Protein 5AIH (pdb70)

Foldseek 3Di:
DFPQVLVVVLLVCVQVVNLVVSLVQADQQAWEPAPVDDIFTGSVRVSVVVPVFAFPGKDKAWPDWDWDDDRFWTKIKTWTWIWTAGPVRQIDTWTWIKIFTGGRRHTRYIYIYGDVVRVVVSVDD/DFPQVLVVVLLVCVQVVNLVVSLVQADQQAFEAAPVDDIDTGSVRVSVVVVVLAFPGKDKAWPDKDWDDDRFWTKIKTWTWIWGQHPVRQIFIWTWIKIFTGGRRHTRYIYIDGDVCRGCVSDDD

CATH classification: 3.10.450.50

Sequence (250 aa):
MMTPLLETVQLFLARVNALDLLDGACALLAEEDDVVYDNVPMPTVHGRAAARAFLSSQQLLPATAIDWEETHAIAATGDAARRGTVLTERTDRRFFTLADGRTTLAIRVMGAFDVADGSITAWRDYFDLGQQFMMAQMAPMTPLLETVQLFLARVNALDLLDGACALLAEEDVVYDNVPMPTVHGRAAARAFLSQQLLPPATAIDWEETHAIAATGDAARRGTVLTERTDRRFTTLLAADDGGRRTTLLAIRVMGAFDVADGSITAWRDYFDLGQFFMAQMMAP

Nearest PDB structures (foldseek):
  5aii-assembly1_H  TM=9.947E-01  e=2.008E-22  unidentified
  5aig-assembly2_B  TM=9.159E-01  e=1.964E-12  unidentified
  4j9a-assembly4_D  TM=8.232E-01  e=4.520E-07  Pseudomonas aeruginosa PAO1
  3f14-assembly1_A-2  TM=7.099E-01  e=3.274E-06  Cytophaga hutchinsonii ATCC 33406
  2chc-assembly1_A  TM=7.044E-01  e=3.173E-05  Mycobacterium tuberculosis H37Rv

Structure (mmCIF, N/CA/C/O backbone):
data_5AIH
#
_entry.id   5AIH
#
_cell.length_a   91.500
_cell.length_b   100.740
_cell.length_c   56.860
_cell.angle_alpha   90.00
_cell.angle_beta   90.00
_cell.angle_gamma   90.00
#
_symmetry.space_group_name_H-M   'C 2 2 21'
#
loop_
_entity.id
_entity.type
_entity.pdbx_description
1 polymer 'LIMONENE-1,2-EPOXIDE HYDROLASE'
2 non-polymer 'DIMETHYL SULFOXIDE'
3 non-polymer 1,2-ETHANEDIOL
4 water water
#
loop_
_atom_site.group_PDB
_atom_site.id
_atom_site.type_symbol
_atom_site.label_atom_id
_atom_site.label_alt_id
_atom_site.label_comp_id
_atom_site.label_asym_id
_atom_site.label_entity_id
_atom_site.label_seq_id
_atom_site.pdbx_PDB_ins_code
_atom_site.Cartn_x
_atom_site.Cart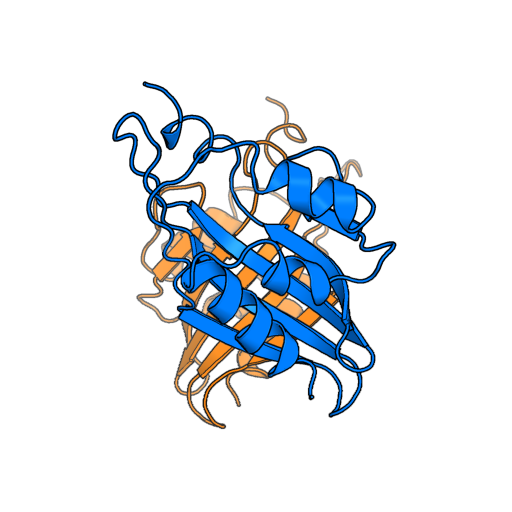n_y
_atom_site.Cartn_z
_atom_site.occupancy
_atom_site.B_iso_or_equiv
_atom_site.auth_seq_id
_atom_site.auth_comp_id
_atom_site.auth_asym_id
_atom_site.auth_atom_id
_atom_site.pdbx_PDB_model_num
ATOM 1 N N . MET A 1 1 ? -7.844 -12.158 -13.881 1.00 29.47 1 MET A N 1
ATOM 2 C CA A MET A 1 1 ? -8.896 -13.054 -13.280 0.60 25.51 1 MET A CA 1
ATOM 3 C CA B MET A 1 1 ? -8.926 -12.979 -13.295 0.40 26.61 1 MET A CA 1
ATOM 4 C C . MET A 1 1 ? -9.388 -13.982 -14.350 1.00 21.14 1 MET A C 1
ATOM 5 O O . MET A 1 1 ? -9.580 -13.587 -15.487 1.00 22.87 1 MET A O 1
ATOM 14 N N . THR A 1 2 ? -9.572 -15.230 -13.959 1.00 17.93 2 THR A N 1
ATOM 15 C CA . THR A 1 2 ? -10.199 -16.217 -14.827 1.00 18.62 2 THR A CA 1
ATOM 16 C C . THR A 1 2 ? -11.704 -15.926 -14.912 1.00 17.90 2 THR A C 1
ATOM 17 O O . THR A 1 2 ? -12.247 -15.196 -14.091 1.00 16.89 2 THR A O 1
ATOM 21 N N . PRO A 1 3 ? -12.354 -16.507 -15.915 1.00 16.73 3 PRO A N 1
ATOM 22 C CA . PRO A 1 3 ? -13.820 -16.422 -15.948 1.00 14.54 3 PRO A CA 1
ATOM 23 C C . PRO A 1 3 ? -14.491 -16.839 -14.644 1.00 14.03 3 PRO A C 1
ATOM 24 O O . PRO A 1 3 ? -15.328 -16.096 -14.129 1.00 14.40 3 PRO A O 1
ATOM 28 N N . LEU A 1 4 ? -14.090 -17.989 -14.130 1.00 14.88 4 LEU A N 1
ATOM 29 C CA A LEU A 1 4 ? -14.644 -18.486 -12.850 0.70 16.03 4 LEU A CA 1
ATOM 30 C CA B LEU A 1 4 ? -14.645 -18.501 -12.869 0.30 16.46 4 LEU A CA 1
ATOM 31 C C . LEU A 1 4 ? -14.451 -17.478 -11.730 1.00 14.24 4 LEU A C 1
ATOM 32 O O . LEU A 1 4 ? -15.399 -17.157 -10.989 1.00 15.54 4 LEU A O 1
ATOM 41 N N . GLU A 1 5 ? -13.219 -16.958 -11.582 1.00 15.30 5 GLU A N 1
ATOM 42 C CA . GLU A 1 5 ? -12.947 -15.971 -10.538 1.00 15.73 5 GLU A CA 1
ATOM 43 C C . GLU A 1 5 ? -13.754 -14.680 -10.677 1.00 14.39 5 GLU A C 1
ATOM 44 O O . GLU A 1 5 ? -14.211 -14.110 -9.686 1.00 16.14 5 GLU A O 1
ATOM 50 N N . THR A 1 6 ? -13.992 -14.264 -11.917 1.00 13.92 6 THR A N 1
ATOM 51 C CA . THR A 1 6 ? -14.745 -13.054 -12.189 1.00 14.39 6 THR A CA 1
ATOM 52 C C . THR A 1 6 ? -16.194 -13.221 -11.690 1.00 12.09 6 THR A C 1
ATOM 53 O O . THR A 1 6 ? -16.762 -12.349 -11.045 1.00 13.84 6 THR A O 1
ATOM 57 N N . VAL A 1 7 ? -16.772 -14.387 -11.991 1.00 12.65 7 VAL A N 1
ATOM 58 C CA . VAL A 1 7 ? -18.160 -14.659 -11.574 1.00 12.44 7 VAL A CA 1
ATOM 59 C C . VAL A 1 7 ? -18.249 -14.862 -10.056 1.00 12.76 7 VAL A C 1
ATOM 60 O O . VAL A 1 7 ? -19.196 -14.380 -9.426 1.00 12.80 7 VAL A O 1
ATOM 64 N N . GLN A 1 8 ? -17.250 -15.556 -9.475 1.00 13.79 8 GLN A N 1
ATOM 65 C CA . GLN A 1 8 ? -17.220 -15.649 -8.025 1.00 15.33 8 GLN A CA 1
ATOM 66 C C . GLN A 1 8 ? -17.161 -14.257 -7.373 1.00 14.40 8 GLN A C 1
ATOM 67 O O . GLN A 1 8 ? -17.799 -14.004 -6.344 1.00 13.43 8 GLN A O 1
ATOM 73 N N . LEU A 1 9 ? -16.379 -13.346 -7.952 1.00 13.17 9 LEU A N 1
ATOM 74 C CA . LEU A 1 9 ? -16.250 -12.010 -7.404 1.00 13.92 9 LEU A CA 1
ATOM 75 C C . LEU A 1 9 ? -17.579 -11.252 -7.566 1.00 14.32 9 LEU A C 1
ATOM 76 O O . LEU A 1 9 ? -18.033 -10.580 -6.651 1.00 13.85 9 LEU A O 1
ATOM 81 N N . PHE A 1 10 ? -18.220 -11.390 -8.719 1.00 13.53 10 PHE A N 1
ATOM 82 C CA . PHE A 1 10 ? -19.532 -10.795 -8.936 1.00 13.25 10 PHE A CA 1
ATOM 83 C C . PHE A 1 10 ? -20.533 -11.207 -7.866 1.00 12.39 10 PHE A C 1
ATOM 84 O O . PHE A 1 10 ? -21.186 -10.407 -7.240 1.00 13.55 10 PHE A O 1
ATOM 92 N N . LEU A 1 11 ? -20.612 -12.519 -7.664 1.00 11.88 11 LEU A N 1
ATOM 93 C CA . LEU A 1 11 ? -21.588 -13.051 -6.704 1.00 11.64 11 LEU A CA 1
ATOM 94 C C . LEU A 1 11 ? -21.239 -12.662 -5.267 1.00 11.89 11 LEU A C 1
ATOM 95 O O . LEU A 1 11 ? -22.130 -12.371 -4.480 1.00 12.81 11 LEU A O 1
ATOM 100 N N . ALA A 1 12 ? -19.934 -12.626 -4.968 1.00 12.36 12 ALA A N 1
ATOM 101 C CA . ALA A 1 12 ? -19.540 -12.135 -3.635 1.00 13.61 12 ALA A CA 1
ATOM 102 C C . ALA A 1 12 ? -19.932 -10.693 -3.411 1.00 13.86 12 ALA A C 1
ATOM 103 O O . ALA A 1 12 ? -20.394 -10.341 -2.353 1.00 13.47 12 ALA A O 1
ATOM 105 N N . ARG A 1 13 ? -19.756 -9.860 -4.421 1.00 11.71 13 ARG A N 1
ATOM 106 C CA . ARG A 1 13 ? -20.074 -8.462 -4.280 1.00 12.82 13 ARG A CA 1
ATOM 107 C C . ARG A 1 13 ? -21.597 -8.268 -4.113 1.00 13.12 13 ARG A C 1
ATOM 108 O O . ARG A 1 13 ? -22.030 -7.460 -3.310 1.00 13.33 13 ARG A O 1
ATOM 116 N N . VAL A 1 14 ? -22.399 -9.045 -4.846 1.00 12.84 14 VAL A N 1
ATOM 117 C CA . VAL A 1 14 ? -23.843 -9.015 -4.622 1.00 12.80 14 VAL A CA 1
ATOM 118 C C . VAL A 1 14 ? -24.167 -9.379 -3.172 1.00 13.62 14 VAL A C 1
ATOM 119 O O . VAL A 1 14 ? -24.931 -8.693 -2.496 1.00 14.39 14 VAL A O 1
ATOM 123 N N . ASN A 1 15 ? -23.547 -10.465 -2.710 1.00 12.66 15 ASN A N 1
ATOM 124 C CA . ASN A 1 15 ? -23.759 -10.954 -1.309 1.00 13.33 15 ASN A CA 1
ATOM 125 C C . ASN A 1 15 ? -23.186 -10.022 -0.246 1.00 15.45 15 ASN A C 1
ATOM 126 O O . ASN A 1 15 ? -23.641 -10.055 0.914 1.00 15.17 15 ASN A O 1
ATOM 131 N N . ALA A 1 16 ? -22.292 -9.130 -0.664 1.00 13.14 16 ALA A N 1
ATOM 132 C CA . ALA A 1 16 ? -21.760 -8.110 0.228 1.00 14.69 16 ALA A CA 1
ATOM 133 C C . ALA A 1 16 ? -22.591 -6.833 0.141 1.00 16.28 16 ALA A C 1
ATOM 134 O O . ALA A 1 16 ? -22.214 -5.825 0.748 1.00 18.06 16 ALA A O 1
ATOM 136 N N . LEU A 1 17 ? -23.722 -6.864 -0.578 1.00 15.58 17 LEU A N 1
ATOM 137 C CA . LEU A 1 17 ? -24.612 -5.722 -0.719 1.00 16.71 17 LEU A CA 1
ATOM 138 C C . LEU A 1 17 ? -23.914 -4.602 -1.447 1.00 19.44 17 LEU A C 1
ATOM 139 O O . LEU A 1 17 ? -24.179 -3.426 -1.171 1.00 24.21 17 LEU A O 1
ATOM 144 N N . ASP A 1 18 ? -23.008 -4.950 -2.359 1.00 16.45 18 ASP A N 1
ATOM 145 C CA . ASP A 1 18 ? -22.225 -3.983 -3.143 1.00 15.40 18 ASP A CA 1
ATOM 146 C C . ASP A 1 18 ? -22.656 -4.142 -4.603 1.00 14.55 18 ASP A C 1
ATOM 147 O O . ASP A 1 18 ? -21.918 -4.682 -5.435 1.00 16.06 18 ASP A O 1
ATOM 152 N N . LEU A 1 19 ? -23.877 -3.712 -4.902 1.00 16.28 19 LEU A N 1
ATOM 153 C CA A LEU A 1 19 ? -24.402 -3.852 -6.263 0.50 14.95 19 LEU A CA 1
ATOM 154 C CA B LEU A 1 19 ? -24.406 -3.856 -6.261 0.50 17.75 19 LEU A CA 1
ATOM 155 C C . LEU A 1 19 ? -23.652 -2.993 -7.282 1.00 15.88 19 LEU A C 1
ATOM 156 O O . LEU A 1 19 ? -23.476 -3.403 -8.418 1.00 17.94 19 LEU A O 1
ATOM 165 N N . ASP A 1 20 ? -23.173 -1.817 -6.860 1.00 18.61 20 ASP A N 1
ATOM 166 C CA . ASP A 1 20 ? -22.359 -1.001 -7.750 1.00 19.24 20 ASP A CA 1
ATOM 167 C C . ASP A 1 20 ? -21.101 -1.742 -8.169 1.00 16.97 20 ASP A C 1
ATOM 168 O O . ASP A 1 20 ? -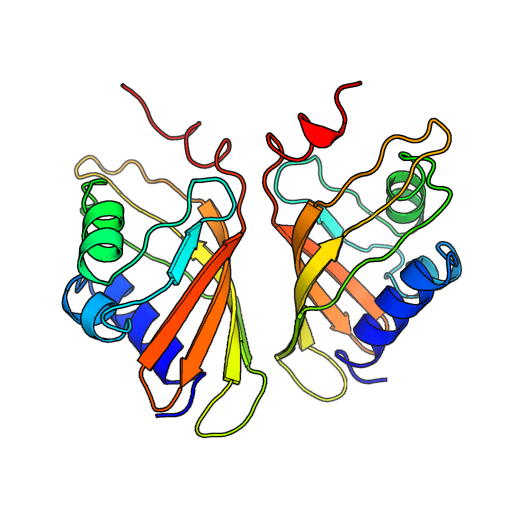20.727 -1.759 -9.344 1.00 17.88 20 ASP A O 1
ATOM 173 N N . GLY A 1 21 ? -20.405 -2.333 -7.183 1.00 17.63 21 GLY A N 1
ATOM 174 C CA . GLY A 1 21 ? -19.174 -3.037 -7.478 1.00 18.81 21 GLY A CA 1
ATOM 175 C C . GLY A 1 21 ? -19.402 -4.306 -8.278 1.00 14.97 21 GLY A C 1
ATOM 176 O O . GLY A 1 21 ? -18.603 -4.670 -9.117 1.00 16.25 21 GLY A O 1
ATOM 177 N N . ALA A 1 22 ? -20.524 -4.986 -8.006 1.00 16.43 22 ALA A N 1
ATOM 178 C CA . ALA A 1 22 ? -20.860 -6.169 -8.795 1.00 16.15 22 ALA A CA 1
ATOM 179 C C . ALA A 1 22 ? -21.082 -5.767 -10.252 1.00 15.37 22 ALA A C 1
ATOM 180 O O . ALA A 1 22 ? -20.508 -6.334 -11.166 1.00 15.87 22 ALA A O 1
ATOM 182 N N . CYS A 1 23 ? -21.871 -4.715 -10.445 1.00 16.80 23 CYS A N 1
ATOM 183 C CA . CYS A 1 23 ? -22.154 -4.283 -11.837 1.00 15.58 23 CYS A CA 1
ATOM 184 C C . CYS A 1 23 ? -20.952 -3.710 -12.584 1.00 15.53 23 CYS A C 1
ATOM 185 O O . CYS A 1 23 ? -20.909 -3.811 -13.813 1.00 15.39 23 CYS A O 1
ATOM 188 N N . ALA A 1 24 ? -19.923 -3.254 -11.847 1.00 16.91 24 ALA A N 1
ATOM 189 C CA . ALA A 1 24 ? -18.677 -2.855 -12.509 1.00 17.96 24 ALA A CA 1
ATOM 190 C C . ALA A 1 24 ? -18.016 -3.984 -13.283 1.00 16.86 24 ALA A C 1
ATOM 191 O O . ALA A 1 24 ? -17.265 -3.740 -14.234 1.00 18.47 24 ALA A O 1
ATOM 193 N N . LEU A 1 25 ? -18.292 -5.251 -12.908 1.00 13.92 25 LEU A N 1
ATOM 194 C CA . LEU A 1 25 ? -17.749 -6.376 -13.592 1.00 14.78 25 LEU A CA 1
ATOM 195 C C . LEU A 1 25 ? -18.515 -6.753 -14.869 1.00 13.48 25 LEU A C 1
ATOM 196 O O . LEU A 1 25 ? -18.014 -7.537 -15.651 1.00 17.41 25 LEU A O 1
ATOM 201 N N . LEU A 1 26 ? -19.708 -6.205 -15.028 1.00 15.82 26 LEU A N 1
ATOM 202 C CA . LEU A 1 26 ? -20.463 -6.363 -16.268 1.00 16.95 26 LEU A CA 1
ATOM 203 C C . LEU A 1 26 ? -19.927 -5.438 -17.336 1.00 17.35 26 LEU A C 1
ATOM 204 O O . LEU A 1 26 ? -19.616 -4.295 -17.042 1.00 18.78 26 LEU A O 1
ATOM 209 N N . ALA A 1 27 ? -19.822 -5.937 -18.554 1.00 15.86 27 ALA A N 1
ATOM 210 C CA . ALA A 1 27 ? -19.417 -5.091 -19.697 1.00 19.10 27 ALA A CA 1
ATOM 211 C C . ALA A 1 27 ? -20.374 -3.914 -19.837 1.00 19.70 27 ALA A C 1
ATOM 212 O O . ALA A 1 27 ? -21.542 -3.945 -19.455 1.00 16.77 27 ALA A O 1
ATOM 214 N N . GLU A 1 28 ? -19.851 -2.789 -20.357 1.00 21.45 28 GLU A N 1
ATOM 215 C CA A GLU A 1 28 ? -20.687 -1.624 -20.560 0.40 23.56 28 GLU A CA 1
ATOM 216 C CA B GLU A 1 28 ? -20.696 -1.637 -20.549 0.60 22.72 28 GLU A CA 1
ATOM 217 C C . GLU A 1 28 ? -21.924 -1.954 -21.407 1.00 18.07 28 GLU A C 1
ATOM 218 O O . GLU A 1 28 ? -22.989 -1.413 -21.162 1.00 20.45 28 GLU A O 1
ATOM 229 N N . ASP A 1 29 ? -21.756 -2.856 -22.362 1.00 20.70 29 ASP A N 1
ATOM 230 C CA A ASP A 1 29 ? -22.835 -3.284 -23.252 0.70 21.55 29 ASP A CA 1
ATOM 231 C CA B ASP A 1 29 ? -22.856 -3.273 -23.240 0.30 21.14 29 ASP A CA 1
ATOM 232 C C . ASP A 1 29 ? -23.318 -4.706 -22.933 1.00 17.80 29 ASP A C 1
ATOM 233 O O . ASP A 1 29 ? -23.706 -5.447 -23.819 1.00 20.47 29 ASP A O 1
ATOM 242 N N . VAL A 1 30 ? -23.280 -5.081 -21.660 1.00 17.18 30 VAL A N 1
ATOM 243 C CA . VAL A 1 30 ? -23.672 -6.423 -21.287 1.00 16.54 30 VAL A CA 1
ATOM 244 C C . VAL A 1 30 ? -25.086 -6.742 -21.820 1.00 16.14 30 VAL A C 1
ATOM 245 O O . VAL A 1 30 ? -25.998 -5.905 -21.789 1.00 16.78 30 VAL A O 1
ATOM 249 N N . VAL A 1 31 ? -25.252 -7.998 -22.228 1.00 15.17 31 VAL A N 1
ATOM 250 C CA . VAL A 1 31 ? -26.590 -8.546 -22.522 1.00 15.55 31 VAL A CA 1
ATOM 251 C C . VAL A 1 31 ? -27.048 -9.286 -21.267 1.00 13.96 31 VAL A C 1
ATOM 252 O O . VAL A 1 31 ? -26.430 -10.292 -20.896 1.00 17.14 31 VAL A O 1
ATOM 256 N N . TYR A 1 32 ? -28.077 -8.764 -20.627 1.00 14.15 32 TYR A N 1
ATOM 257 C CA . TYR A 1 32 ? -28.590 -9.350 -19.372 1.00 13.69 32 TYR A CA 1
ATOM 258 C C . TYR A 1 32 ? -29.968 -9.926 -19.652 1.00 13.86 32 TYR A C 1
ATOM 259 O O . TYR A 1 32 ? -30.959 -9.217 -19.747 1.00 14.64 32 TYR A O 1
ATOM 268 N N . ASP A 1 33 ? -29.987 -11.262 -19.805 1.00 13.33 33 ASP A N 1
ATOM 269 C CA . ASP A 1 33 ? -31.127 -12.033 -20.334 1.00 14.81 33 ASP A CA 1
ATOM 270 C C . ASP A 1 33 ? -31.724 -12.871 -19.205 1.00 13.45 33 ASP A C 1
ATOM 271 O O . ASP A 1 33 ? -31.274 -13.997 -18.958 1.00 14.44 33 ASP A O 1
ATOM 276 N N . ASN A 1 34 ? -32.695 -12.334 -18.500 1.00 12.22 34 ASN A N 1
ATOM 277 C CA . ASN A 1 34 ? -33.571 -13.140 -17.636 1.00 12.09 34 ASN A CA 1
ATOM 278 C C . ASN A 1 34 ? -34.520 -13.807 -18.618 1.00 14.34 34 ASN A C 1
ATOM 279 O O . ASN A 1 34 ? -35.328 -13.136 -19.254 1.00 14.14 34 ASN A O 1
ATOM 284 N N . VAL A 1 35 ? -34.395 -15.108 -18.773 1.00 11.99 35 VAL A N 1
ATOM 285 C CA . VAL A 1 35 ? -34.965 -15.787 -19.930 1.00 12.20 35 VAL A CA 1
ATOM 286 C C . VAL A 1 35 ? -36.472 -15.585 -20.104 1.00 13.48 35 VAL A C 1
ATOM 287 O O . VAL A 1 35 ? -36.890 -15.339 -21.229 1.00 14.36 35 VAL A O 1
ATOM 291 N N . PRO A 1 36 ? -37.261 -15.535 -19.023 1.00 12.43 36 PRO A N 1
ATOM 292 C CA . PRO A 1 36 ? -38.708 -15.264 -19.191 1.00 12.87 36 PRO A CA 1
ATOM 293 C C . PRO A 1 36 ? -39.119 -13.793 -19.059 1.00 14.08 36 PRO A C 1
ATOM 294 O O . PRO A 1 36 ? -40.307 -13.517 -18.988 1.00 14.73 36 PRO A O 1
ATOM 298 N N . MET A 1 37 ? -38.152 -12.872 -19.089 1.00 13.61 37 MET A N 1
ATOM 299 C CA . MET A 1 37 ? -38.427 -11.437 -18.955 1.00 17.00 37 MET A CA 1
ATOM 300 C C . MET A 1 37 ? -37.830 -10.664 -20.136 1.00 14.79 37 MET A C 1
ATOM 301 O O . MET A 1 37 ? -37.008 -11.164 -20.880 1.00 15.26 37 MET A O 1
ATOM 306 N N . PRO A 1 38 ? -38.211 -9.371 -20.265 1.00 17.76 38 PRO A N 1
ATOM 307 C CA . PRO A 1 38 ? -37.555 -8.603 -21.305 1.00 18.24 38 PRO A CA 1
ATOM 308 C C . PRO A 1 38 ? -36.033 -8.479 -21.071 1.00 15.47 38 PRO A C 1
ATOM 309 O O . PRO A 1 38 ? -35.590 -8.369 -19.926 1.00 17.11 38 PRO A O 1
ATOM 313 N N . THR A 1 39 ? -35.282 -8.506 -22.149 1.00 16.10 39 THR A N 1
ATOM 314 C CA . THR A 1 39 ? -33.823 -8.423 -22.096 1.00 15.28 39 THR A CA 1
ATOM 315 C C . THR A 1 39 ? -33.393 -7.034 -21.691 1.00 18.68 39 THR A C 1
ATOM 316 O O . THR A 1 39 ? -34.014 -6.020 -22.073 1.00 20.74 39 THR A O 1
ATOM 320 N N . VAL A 1 40 ? -32.333 -6.974 -20.896 1.00 17.22 40 VAL A N 1
ATOM 321 C CA . VAL A 1 40 ? -31.774 -5.716 -20.419 1.00 19.24 40 VAL A CA 1
ATOM 322 C C . VAL A 1 40 ? -30.425 -5.566 -21.119 1.00 18.48 40 VAL A C 1
ATOM 323 O O . VAL A 1 40 ? -29.684 -6.520 -21.308 1.00 19.70 40 VAL A O 1
ATOM 327 N N . HIS A 1 41 ? -30.155 -4.347 -21.626 1.00 18.41 41 HIS A N 1
ATOM 328 C CA . HIS A 1 41 ? -28.927 -4.074 -22.322 1.00 20.46 41 HIS A CA 1
ATOM 329 C C . HIS A 1 41 ? -28.133 -2.986 -21.638 1.00 19.26 41 HIS A C 1
ATOM 330 O O . HIS A 1 41 ? -28.638 -1.890 -21.432 1.00 21.83 41 HIS A O 1
ATOM 337 N N . GLY A 1 42 ? -26.880 -3.295 -21.319 1.00 19.51 42 GLY A N 1
ATOM 338 C CA . GLY A 1 42 ? -25.981 -2.314 -20.737 1.00 19.48 42 GLY A CA 1
ATOM 339 C C . GLY A 1 42 ? -25.845 -2.403 -19.230 1.00 16.38 42 GLY A C 1
ATOM 340 O O . GLY A 1 42 ? -26.796 -2.714 -18.501 1.00 17.75 42 GLY A O 1
ATOM 341 N N . ARG A 1 43 ? -24.674 -1.993 -18.759 1.00 16.87 43 ARG A N 1
ATOM 342 C CA . ARG A 1 43 ? -24.417 -1.990 -17.325 1.00 18.78 43 ARG A CA 1
ATOM 343 C C . ARG A 1 43 ? -25.378 -1.175 -16.501 1.00 16.65 43 ARG A C 1
ATOM 344 O O . ARG A 1 43 ? -25.847 -1.556 -15.437 1.00 17.50 43 ARG A O 1
ATOM 352 N N . ALA A 1 44 ? -25.656 0.066 -16.948 1.00 19.53 44 ALA A N 1
ATOM 353 C CA . ALA A 1 44 ? -26.517 0.914 -16.200 1.00 21.16 44 ALA A CA 1
ATOM 354 C C . ALA A 1 44 ? -27.925 0.346 -16.055 1.00 15.28 44 ALA A C 1
ATOM 355 O O . ALA A 1 44 ? -28.532 0.398 -15.015 1.00 18.89 44 ALA A O 1
ATOM 357 N N . ALA A 1 45 ? -28.435 -0.212 -17.159 1.00 19.56 45 ALA A N 1
ATOM 358 C CA . ALA A 1 45 ? -29.757 -0.807 -17.117 1.00 21.26 45 ALA A CA 1
ATOM 359 C C . ALA A 1 45 ? -29.799 -2.090 -16.272 1.00 17.06 45 ALA A C 1
ATOM 360 O O . ALA A 1 45 ? -30.769 -2.345 -15.574 1.00 19.64 45 ALA A O 1
ATOM 362 N N . ALA A 1 46 ? -28.687 -2.800 -16.242 1.00 18.59 46 ALA A N 1
ATOM 363 C CA . ALA A 1 46 ? -28.616 -3.988 -15.376 1.00 17.35 46 ALA A CA 1
ATOM 364 C C . ALA A 1 46 ? -28.616 -3.560 -13.924 1.00 18.25 46 ALA A C 1
ATOM 365 O O . ALA A 1 46 ? -29.289 -4.153 -13.084 1.00 18.12 46 ALA A O 1
ATOM 367 N N . ARG A 1 47 ? -27.860 -2.501 -13.609 1.00 16.95 47 ARG A N 1
ATOM 368 C CA . ARG A 1 47 ? -27.802 -2.013 -12.240 1.00 19.00 47 ARG A CA 1
ATOM 369 C C . ARG A 1 47 ? -29.184 -1.529 -11.793 1.00 19.63 47 ARG A C 1
ATOM 370 O O . ARG A 1 47 ? -29.603 -1.758 -10.666 1.00 20.82 47 ARG A O 1
ATOM 378 N N . ALA A 1 48 ? -29.897 -0.844 -12.689 1.00 21.48 48 ALA A N 1
ATOM 379 C CA . ALA A 1 48 ? -31.260 -0.411 -12.413 1.00 25.53 48 ALA A CA 1
ATOM 380 C C . ALA A 1 48 ? -32.216 -1.578 -12.159 1.00 25.94 48 ALA A C 1
ATOM 381 O O . ALA A 1 48 ? -32.995 -1.563 -11.196 1.00 24.93 48 ALA A O 1
ATOM 383 N N . PHE A 1 49 ? -32.134 -2.608 -12.998 1.00 23.46 49 PHE A N 1
ATOM 384 C CA . PHE A 1 49 ? -32.972 -3.790 -12.799 1.00 20.62 49 PHE A CA 1
ATOM 385 C C . PHE A 1 49 ? -32.750 -4.391 -11.431 1.00 20.99 49 PHE A C 1
ATOM 386 O O . PHE A 1 49 ? -33.693 -4.791 -10.749 1.00 22.03 49 PHE A O 1
ATOM 394 N N . LEU A 1 50 ? -31.488 -4.461 -11.010 1.00 19.59 50 LEU A N 1
ATOM 395 C CA . LEU A 1 50 ? -31.160 -5.090 -9.734 1.00 21.55 50 LEU A CA 1
ATOM 396 C C . LEU A 1 50 ? -31.654 -4.310 -8.513 1.00 27.05 50 LEU A C 1
ATOM 397 O O . LEU A 1 50 ? -31.775 -4.880 -7.433 1.00 30.73 50 LEU A O 1
ATOM 402 N N . SER A 1 51 ? -31.889 -3.013 -8.697 1.00 26.31 51 SER A N 1
ATOM 403 C CA A SER A 1 51 ? -32.465 -2.198 -7.617 0.50 28.96 51 SER A CA 1
ATOM 404 C CA B SER A 1 51 ? -32.464 -2.148 -7.662 0.50 30.37 51 SER A CA 1
ATOM 405 C C . SER A 1 51 ? -33.975 -1.956 -7.777 1.00 34.20 51 SER A C 1
ATOM 406 O O . SER A 1 51 ? -34.557 -1.193 -7.011 1.00 32.19 51 SER A O 1
ATOM 411 N N . GLN A 1 52 ? -34.637 -2.636 -8.723 1.00 26.17 52 GLN A N 1
ATOM 412 C CA A GLN A 1 52 ? -36.099 -2.482 -8.843 0.60 30.55 52 GLN A CA 1
ATOM 413 C CA B GLN A 1 52 ? -36.090 -2.486 -8.860 0.40 32.19 52 GLN A CA 1
ATOM 414 C C . GLN A 1 52 ? -36.775 -3.122 -7.650 1.00 35.80 52 GLN A C 1
ATOM 415 O O . GLN A 1 52 ? -37.850 -2.696 -7.212 1.00 41.36 52 GLN A O 1
ATOM 426 N N . LEU A 1 53 ? -36.130 -4.147 -7.127 1.00 34.12 53 LEU A N 1
ATOM 427 C CA A LEU A 1 53 ? -36.594 -4.789 -5.906 0.70 37.12 53 LEU A CA 1
ATOM 428 C CA B LEU A 1 53 ? -36.556 -4.828 -5.938 0.30 40.95 53 LEU A CA 1
ATOM 429 C C . LEU A 1 53 ? -35.745 -4.306 -4.740 1.00 39.91 53 LEU A C 1
ATOM 430 O O . LEU A 1 53 ? -34.606 -4.721 -4.564 1.00 46.13 53 LEU A O 1
ATOM 439 N N . PRO A 1 54 ? -36.307 -3.386 -3.935 1.00 56.21 54 PRO A N 1
ATOM 440 C CA . PRO A 1 54 ? -35.515 -2.874 -2.812 1.00 54.42 54 PRO A CA 1
ATOM 441 C C . PRO A 1 54 ? -35.294 -3.905 -1.708 1.00 34.37 54 PRO A C 1
ATOM 442 O O . PRO A 1 54 ? -36.185 -4.162 -0.893 1.00 38.94 54 PRO A O 1
ATOM 446 N N . ALA A 1 55 ? -34.090 -4.470 -1.676 1.00 46.29 55 ALA A N 1
ATOM 447 C CA . ALA A 1 55 ? -33.751 -5.496 -0.697 1.00 34.46 55 ALA A CA 1
ATOM 448 C C . ALA A 1 55 ? -32.869 -4.951 0.420 1.00 31.69 55 ALA A C 1
ATOM 449 O O . ALA A 1 55 ? -31.923 -4.203 0.176 1.00 35.63 55 ALA A O 1
ATOM 451 N N . THR A 1 56 ? -33.186 -5.364 1.636 1.00 25.48 56 THR A N 1
ATOM 452 C CA . THR A 1 56 ? -32.371 -5.069 2.815 1.00 30.87 56 THR A CA 1
ATOM 453 C C . THR A 1 56 ? -31.376 -6.189 3.151 1.00 30.91 56 THR A C 1
ATOM 454 O O . THR A 1 56 ? -30.366 -5.951 3.862 1.00 31.27 56 THR A O 1
ATOM 458 N N . ALA A 1 57 ? -31.632 -7.413 2.659 1.00 22.42 57 ALA A N 1
ATOM 459 C CA . ALA A 1 57 ? -30.695 -8.524 2.852 1.00 21.54 57 ALA A CA 1
ATOM 460 C C . ALA A 1 57 ? -30.723 -9.318 1.561 1.00 19.56 57 ALA A C 1
ATOM 461 O O . ALA A 1 57 ? -31.775 -9.416 0.935 1.00 19.18 57 ALA A O 1
ATOM 463 N N . ILE A 1 58 ? -29.569 -9.823 1.172 1.00 16.81 58 ILE A N 1
ATOM 464 C CA . ILE A 1 58 ? -29.433 -10.554 -0.091 1.00 16.26 58 ILE A CA 1
ATOM 465 C C . ILE A 1 58 ? -28.511 -11.720 0.189 1.00 17.07 58 ILE A C 1
ATOM 466 O O . ILE A 1 58 ? -27.404 -11.512 0.726 1.00 18.41 58 ILE A O 1
ATOM 471 N N . ASP A 1 59 ? -28.891 -12.938 -0.199 1.00 15.48 59 ASP A N 1
ATOM 472 C CA . ASP A 1 59 ? -28.028 -14.119 -0.090 1.00 15.47 59 ASP A CA 1
ATOM 473 C C . ASP A 1 59 ? -28.235 -14.998 -1.315 1.00 14.15 59 ASP A C 1
ATOM 474 O O . ASP A 1 59 ? -29.171 -15.802 -1.330 1.00 16.39 59 ASP A O 1
ATOM 479 N N . TRP A 1 60 ? -27.402 -14.832 -2.327 1.00 12.84 60 TRP A N 1
ATOM 480 C CA . TRP A 1 60 ? -27.458 -15.680 -3.500 1.00 14.13 60 TRP A CA 1
ATOM 481 C C . TRP A 1 60 ? -26.525 -16.846 -3.217 1.00 15.11 60 TRP A C 1
ATOM 482 O O . TRP A 1 60 ? -25.283 -16.703 -3.232 1.00 14.59 60 TRP A O 1
ATOM 493 N N . GLU A 1 61 ? -27.142 -17.992 -2.951 1.00 13.37 61 GLU A N 1
ATOM 494 C CA A GLU A 1 61 ? -26.413 -19.204 -2.631 0.60 15.29 61 GLU A CA 1
ATOM 495 C CA B GLU A 1 61 ? -26.421 -19.228 -2.626 0.40 15.30 61 GLU A CA 1
ATOM 496 C C . GLU A 1 61 ? -25.911 -19.852 -3.902 1.00 14.16 61 GLU A C 1
ATOM 497 O O . GLU A 1 61 ? -26.689 -20.084 -4.836 1.00 17.26 61 GLU A O 1
ATOM 508 N N . THR A 1 62 ? -24.628 -20.153 -3.961 1.00 13.26 62 THR A N 1
ATOM 509 C CA . THR A 1 62 ? -24.061 -20.895 -5.090 1.00 12.80 62 THR A CA 1
ATOM 510 C C . THR A 1 62 ? -23.963 -22.372 -4.699 1.00 15.13 62 THR A C 1
ATOM 511 O O . THR A 1 62 ? -23.143 -22.754 -3.848 1.00 18.50 62 THR A O 1
ATOM 515 N N . HIS A 1 63 ? -24.788 -23.195 -5.304 1.00 11.80 63 HIS A N 1
ATOM 516 C CA . HIS A 1 63 ? -24.764 -24.650 -5.063 1.00 12.38 63 HIS A CA 1
ATOM 517 C C . HIS A 1 63 ? -23.678 -25.299 -5.868 1.00 14.75 63 HIS A C 1
ATOM 518 O O . HIS A 1 63 ? -23.115 -26.291 -5.446 1.00 17.75 63 HIS A O 1
ATOM 525 N N . ALA A 1 64 ? -23.442 -24.835 -7.087 1.00 13.69 64 ALA A N 1
ATOM 526 C CA . ALA A 1 64 ? -22.433 -25.398 -7.963 1.00 13.40 64 ALA A CA 1
ATOM 527 C C . ALA A 1 64 ? -22.003 -24.326 -8.969 1.00 14.14 64 ALA A C 1
ATOM 528 O O . ALA A 1 64 ? -22.814 -23.499 -9.379 1.00 12.82 64 ALA A O 1
ATOM 530 N N . ILE A 1 65 ? -20.726 -24.369 -9.354 1.00 12.04 65 ILE A N 1
ATOM 531 C CA . ILE A 1 65 ? -20.180 -23.414 -10.326 1.00 12.95 65 ILE A CA 1
ATOM 532 C C . ILE A 1 65 ? -19.077 -24.128 -11.107 1.00 13.94 65 ILE A C 1
ATOM 533 O O . ILE A 1 65 ? -18.270 -24.841 -10.522 1.00 14.59 65 ILE A O 1
ATOM 538 N N . ALA A 1 66 ? -19.074 -23.966 -12.435 1.00 13.42 66 ALA A N 1
ATOM 539 C CA . ALA A 1 66 ? -18.066 -24.606 -13.274 1.00 13.50 66 ALA A CA 1
ATOM 540 C C . ALA A 1 66 ? -17.959 -23.835 -14.559 1.00 16.44 66 ALA A C 1
ATOM 541 O O . ALA A 1 66 ? -18.943 -23.292 -15.032 1.00 15.03 66 ALA A O 1
ATOM 543 N N . ALA A 1 67 ? -16.775 -23.830 -15.166 1.00 16.11 67 ALA A N 1
ATOM 544 C CA . ALA A 1 67 ? -16.577 -22.990 -16.352 1.00 15.60 67 ALA A CA 1
ATOM 545 C C . ALA A 1 67 ? -16.059 -23.772 -17.539 1.00 15.97 67 ALA A C 1
ATOM 546 O O . ALA A 1 67 ? -15.308 -24.747 -17.371 1.00 17.41 67 ALA A O 1
ATOM 548 N N . THR A 1 68 ? -16.466 -23.315 -18.721 1.00 15.99 68 THR A N 1
ATOM 549 C CA . THR A 1 68 ? -15.862 -23.725 -19.992 1.00 16.67 68 THR A CA 1
ATOM 550 C C . THR A 1 68 ? -14.707 -22.788 -20.306 1.00 18.78 68 THR A C 1
ATOM 551 O O . THR A 1 68 ? -14.534 -21.762 -19.680 1.00 18.00 68 THR A O 1
ATOM 555 N N . GLY A 1 69 ? -13.959 -23.114 -21.352 1.00 20.89 69 GLY A N 1
ATOM 556 C CA . GLY A 1 69 ? -12.978 -22.153 -21.875 1.00 21.15 69 GLY A CA 1
ATOM 557 C C . GLY A 1 69 ? -11.615 -22.262 -21.209 1.00 20.90 69 GLY A C 1
ATOM 558 O O . GLY A 1 69 ? -11.184 -23.343 -20.818 1.00 25.75 69 GLY A O 1
ATOM 559 N N . ASP A 1 70 ? -10.954 -21.124 -21.085 1.00 20.83 70 ASP A N 1
ATOM 560 C CA . ASP A 1 70 ? -9.576 -21.087 -20.631 1.00 24.32 70 ASP A CA 1
ATOM 561 C C . ASP A 1 70 ? -9.405 -20.005 -19.582 1.00 25.98 70 ASP A C 1
ATOM 562 O O . ASP A 1 70 ? -10.394 -19.473 -19.053 1.00 24.58 70 ASP A O 1
ATOM 567 N N . ALA A 1 71 ? -8.167 -19.653 -19.248 1.00 23.86 71 ALA A N 1
ATOM 568 C CA . ALA A 1 71 ? -7.938 -18.711 -18.171 1.00 21.66 71 ALA A CA 1
ATOM 569 C C . ALA A 1 71 ? -8.334 -17.294 -18.496 1.00 19.87 71 ALA A C 1
ATOM 570 O O . ALA A 1 71 ? -8.414 -16.468 -17.599 1.00 23.98 71 ALA A O 1
ATOM 572 N N . ALA A 1 72 ? -8.548 -16.979 -19.766 1.00 19.40 72 ALA A N 1
ATOM 573 C CA . ALA A 1 72 ? -8.953 -15.633 -20.155 1.00 20.40 72 ALA A CA 1
ATOM 574 C C . ALA A 1 72 ? -10.439 -15.493 -20.502 1.00 20.87 72 ALA A C 1
ATOM 575 O O . ALA A 1 72 ? -11.040 -14.467 -20.195 1.00 23.50 72 ALA A O 1
ATOM 577 N N . ARG A 1 73 ? -10.989 -16.485 -21.193 1.00 21.61 73 ARG A N 1
ATOM 578 C CA A ARG A 1 73 ? -12.349 -16.373 -21.755 0.50 20.85 73 ARG A CA 1
ATOM 579 C CA B ARG A 1 73 ? -12.347 -16.373 -21.753 0.50 22.21 73 ARG A CA 1
ATOM 580 C C . ARG A 1 73 ? -13.093 -17.686 -21.584 1.00 17.61 73 ARG A C 1
ATOM 581 O O . ARG A 1 73 ? -12.535 -18.766 -21.738 1.00 18.83 73 ARG A O 1
ATOM 596 N N . GLY A 1 74 ? -14.392 -17.589 -21.288 1.00 16.73 74 GLY A N 1
ATOM 597 C CA . GLY A 1 74 ? -15.178 -18.799 -21.147 1.00 17.40 74 GLY A CA 1
ATOM 598 C C . GLY A 1 74 ? -16.563 -18.465 -20.655 1.00 15.81 74 GLY A C 1
ATOM 599 O O . GLY A 1 74 ? -16.872 -17.300 -20.364 1.00 17.09 74 GLY A O 1
ATOM 600 N N . THR A 1 75 ? -17.368 -19.513 -20.533 1.00 15.58 75 THR A N 1
ATOM 601 C CA . THR A 1 75 ? -18.726 -19.384 -20.035 1.00 14.87 75 THR A CA 1
ATOM 602 C C . THR A 1 75 ? -18.773 -20.081 -18.691 1.00 13.96 75 THR A C 1
ATOM 603 O O . THR A 1 75 ? -18.431 -21.278 -18.592 1.00 16.46 75 THR A O 1
ATOM 607 N N . VAL A 1 76 ? -19.209 -19.358 -17.670 1.00 13.71 76 VAL A N 1
ATOM 608 C CA . VAL A 1 76 ? -19.296 -19.894 -16.318 1.00 12.29 76 VAL A CA 1
ATOM 609 C C . VAL A 1 76 ? -20.769 -20.241 -16.040 1.00 11.65 76 VAL A C 1
ATOM 610 O O . VAL A 1 76 ? -21.642 -19.386 -16.219 1.00 12.48 76 VAL A O 1
ATOM 614 N N . LEU A 1 77 ? -21.012 -21.488 -15.632 1.00 11.22 77 LEU A N 1
ATOM 615 C CA . LEU A 1 77 ? -22.374 -21.969 -15.351 1.00 10.97 77 LEU A CA 1
ATOM 616 C C . LEU A 1 77 ? -22.510 -22.035 -13.825 1.00 9.97 77 LEU A C 1
ATOM 617 O O . LEU A 1 77 ? -21.580 -22.426 -13.103 1.00 11.82 77 LEU A O 1
ATOM 622 N N . THR A 1 78 ? -23.692 -21.658 -13.361 1.00 10.42 78 THR A N 1
ATOM 623 C CA . THR A 1 78 ? -23.978 -21.557 -11.935 1.00 10.44 78 THR A CA 1
ATOM 624 C C . THR A 1 78 ? -25.337 -22.199 -11.659 1.00 11.16 78 THR A C 1
ATOM 625 O O . THR A 1 78 ? -26.285 -22.109 -12.436 1.00 13.12 78 THR A O 1
ATOM 629 N N . GLU A 1 79 ? -25.418 -22.827 -10.475 1.00 11.00 79 GLU A N 1
ATOM 630 C CA . GLU A 1 79 ? -26.681 -23.276 -9.932 1.00 10.08 79 GLU A CA 1
ATOM 631 C C . GLU A 1 79 ? -26.876 -22.597 -8.605 1.00 9.54 79 GLU A C 1
ATOM 632 O O . GLU A 1 79 ? -26.019 -22.726 -7.741 1.00 11.32 79 GLU A O 1
ATOM 638 N N . ARG A 1 80 ? -27.979 -21.882 -8.464 1.00 11.01 80 ARG A N 1
ATOM 639 C CA . ARG A 1 80 ? -28.144 -20.976 -7.324 1.00 10.79 80 ARG A CA 1
ATOM 640 C C . ARG A 1 80 ? -29.533 -21.058 -6.706 1.00 11.44 80 ARG A C 1
ATOM 641 O O . ARG A 1 80 ? -30.499 -21.516 -7.318 1.00 11.92 80 ARG A O 1
ATOM 649 N N . THR A 1 81 ? -29.630 -20.501 -5.499 1.00 11.41 81 THR A N 1
ATOM 650 C CA . THR A 1 81 ? -30.900 -20.055 -4.932 1.00 11.86 81 THR A CA 1
ATOM 651 C C . THR A 1 81 ? -30.707 -18.622 -4.502 1.00 13.48 81 THR A C 1
ATOM 652 O O . THR A 1 81 ? -29.862 -18.334 -3.635 1.00 13.37 81 THR A O 1
ATOM 656 N N . ASP A 1 82 ? -31.407 -17.702 -5.163 1.00 11.33 82 ASP A N 1
ATOM 657 C CA . ASP A 1 82 ? -31.249 -16.285 -4.882 1.00 11.52 82 ASP A CA 1
ATOM 658 C C . ASP A 1 82 ? -32.273 -15.885 -3.818 1.00 14.54 82 ASP A C 1
ATOM 659 O O . ASP A 1 82 ? -33.463 -15.846 -4.091 1.00 13.48 82 ASP A O 1
ATOM 664 N N . ARG A 1 83 ? -31.780 -15.654 -2.595 1.00 14.60 83 ARG A N 1
ATOM 665 C CA A ARG A 1 83 ? -32.622 -15.279 -1.468 0.70 14.79 83 ARG A CA 1
ATOM 666 C CA B ARG A 1 83 ? -32.619 -15.279 -1.464 0.30 15.11 83 ARG A CA 1
ATOM 667 C C . ARG A 1 83 ? -32.507 -13.782 -1.223 1.00 14.38 83 ARG A C 1
ATOM 668 O O . ARG A 1 83 ? -31.420 -13.196 -1.367 1.00 15.53 83 ARG A O 1
ATOM 683 N N . PHE A 1 84 ? -33.629 -13.163 -0.894 1.00 14.90 84 PHE A N 1
ATOM 684 C CA A PHE A 1 84 ? -33.524 -11.774 -0.484 0.70 16.32 84 PHE A CA 1
ATOM 685 C CA B PHE A 1 84 ? -33.750 -11.682 -0.731 0.30 19.18 84 PHE A CA 1
ATOM 686 C C . PHE A 1 84 ? -34.720 -11.405 0.383 1.00 21.91 84 PHE A C 1
ATOM 687 O O . PHE A 1 84 ? -35.747 -12.080 0.435 1.00 22.90 84 PHE A O 1
ATOM 702 N N . THR A 1 85 ? -34.490 -10.344 1.165 1.00 20.68 85 THR A N 1
ATOM 703 C CA . THR A 1 85 ? -35.536 -9.780 2.016 1.00 26.00 85 THR A CA 1
ATOM 704 C C . THR A 1 85 ? -35.781 -8.361 1.556 1.00 22.10 85 THR A C 1
ATOM 705 O O . THR A 1 85 ? -34.847 -7.591 1.389 1.00 26.17 85 THR A O 1
ATOM 709 N N . LEU A 1 86 ? -37.041 -8.005 1.320 1.00 29.87 86 LEU A N 1
ATOM 710 C CA . LEU A 1 86 ? -37.381 -6.656 0.890 1.00 32.76 86 LEU A CA 1
ATOM 711 C C . LEU A 1 86 ? -37.689 -5.760 2.100 1.00 29.14 86 LEU A C 1
ATOM 712 O O . LEU A 1 86 ? -37.893 -6.265 3.207 1.00 30.70 86 LEU A O 1
ATOM 717 N N . ALA A 1 87 ? -37.736 -4.449 1.875 1.00 48.50 87 ALA A N 1
ATOM 718 C CA . ALA A 1 87 ? -38.038 -3.468 2.936 1.00 47.53 87 ALA A CA 1
ATOM 719 C C . ALA A 1 87 ? -39.261 -3.850 3.760 1.00 47.86 87 ALA A C 1
ATOM 720 O O . ALA A 1 87 ? -39.271 -3.710 4.987 1.00 46.09 87 ALA A O 1
ATOM 722 N N . ASP A 1 88 ? -40.282 -4.366 3.082 1.00 48.70 88 ASP A N 1
ATOM 723 C CA . ASP A 1 88 ? -41.560 -4.639 3.718 1.00 47.74 88 ASP A CA 1
ATOM 724 C C . ASP A 1 88 ? -41.596 -5.979 4.471 1.00 55.97 88 ASP A C 1
ATOM 725 O O . ASP A 1 88 ? -42.626 -6.348 5.032 1.00 60.35 88 ASP A O 1
ATOM 730 N N . GLY A 1 89 ? -40.475 -6.700 4.498 1.00 41.12 89 GLY A N 1
ATOM 731 C CA . GLY A 1 89 ? -40.427 -8.016 5.133 1.00 44.45 89 GLY A CA 1
ATOM 732 C C . GLY A 1 89 ? -40.701 -9.176 4.181 1.00 26.77 89 GLY A C 1
ATOM 733 O O . GLY A 1 89 ? -40.524 -10.324 4.574 1.00 43.67 89 GLY A O 1
ATOM 734 N N . ARG A 1 90 ? -41.134 -8.895 2.949 1.00 42.83 90 ARG A N 1
ATOM 735 C CA . ARG A 1 90 ? -41.295 -9.977 1.944 1.00 36.17 90 ARG A CA 1
ATOM 736 C C . ARG A 1 90 ? -39.954 -10.730 1.833 1.00 35.33 90 ARG A C 1
ATOM 737 O O . ARG A 1 90 ? -38.908 -10.104 1.639 1.00 33.32 90 ARG A O 1
ATOM 745 N N . THR A 1 91 ? -39.973 -12.045 2.036 1.00 35.34 91 THR A N 1
ATOM 746 C CA A THR A 1 91 ? -38.767 -12.868 1.852 0.60 32.18 91 THR A CA 1
ATOM 747 C CA B THR A 1 91 ? -38.775 -12.864 1.877 0.40 32.70 91 THR A CA 1
ATOM 748 C C . THR A 1 91 ? -38.954 -13.731 0.623 1.00 29.18 91 THR A C 1
ATOM 749 O O . THR A 1 91 ? -40.018 -14.328 0.423 1.00 29.66 91 THR A O 1
ATOM 756 N N . LEU A 1 92 ? -37.921 -13.767 -0.212 1.00 19.96 92 LEU A N 1
ATOM 757 C CA . LEU A 1 92 ? -37.992 -14.537 -1.476 1.00 21.33 92 LEU A CA 1
ATOM 758 C C . LEU A 1 92 ? -36.840 -15.509 -1.582 1.00 19.51 92 LEU A C 1
ATOM 759 O O . LEU A 1 92 ? -35.784 -15.300 -0.976 1.00 18.64 92 LEU A O 1
ATOM 764 N N . ALA A 1 93 ? -37.061 -16.629 -2.291 1.00 16.63 93 ALA A N 1
ATOM 765 C CA . ALA A 1 93 ? -36.021 -17.586 -2.541 1.00 17.04 93 ALA A CA 1
ATOM 766 C C . ALA A 1 93 ? -36.211 -18.181 -3.925 1.00 19.02 93 ALA A C 1
ATOM 767 O O . ALA A 1 93 ? -37.037 -19.088 -4.105 1.00 19.71 93 ALA A O 1
ATOM 769 N N . ILE A 1 94 ? -35.465 -17.671 -4.900 1.00 14.23 94 ILE A N 1
ATOM 770 C CA . ILE A 1 94 ? -35.703 -17.946 -6.312 1.00 13.59 94 ILE A CA 1
ATOM 771 C C . ILE A 1 94 ? -34.641 -18.939 -6.767 1.00 11.89 94 ILE A C 1
ATOM 772 O O . ILE A 1 94 ? -33.471 -18.623 -6.763 1.00 12.62 94 ILE A O 1
ATOM 777 N N . ARG A 1 95 ? -35.069 -20.164 -7.127 1.00 12.44 95 ARG A N 1
ATOM 778 C CA . ARG A 1 95 ? -34.159 -21.173 -7.697 1.00 12.50 95 ARG A CA 1
ATOM 779 C C . ARG A 1 95 ? -33.845 -20.777 -9.151 1.00 11.67 95 ARG A C 1
ATOM 780 O O . ARG A 1 95 ? -34.761 -20.532 -9.944 1.00 12.24 95 ARG A O 1
ATOM 788 N N . VAL A 1 96 ? -32.552 -20.702 -9.460 1.00 10.56 96 VAL A N 1
ATOM 789 C CA . VAL A 1 96 ? -32.128 -20.160 -10.732 1.00 10.61 96 VAL A CA 1
ATOM 790 C C . VAL A 1 96 ? -30.792 -20.778 -11.138 1.00 11.06 96 VAL A C 1
ATOM 791 O O . VAL A 1 96 ? -29.916 -20.962 -10.314 1.00 10.88 96 VAL A O 1
ATOM 795 N N . MET A 1 97 ? -30.621 -21.083 -12.419 1.00 9.65 97 MET A N 1
ATOM 796 C CA . MET A 1 97 ? -29.314 -21.336 -12.990 1.00 11.23 97 MET A CA 1
ATOM 797 C C . MET A 1 97 ? -28.929 -20.212 -13.909 1.00 10.31 97 MET A C 1
ATOM 798 O O . MET A 1 97 ? -29.787 -19.688 -14.622 1.00 11.92 97 MET A O 1
ATOM 803 N N . GLY A 1 98 ? -27.637 -19.860 -13.913 1.00 10.84 98 GLY A N 1
ATOM 804 C CA . GLY A 1 98 ? -27.191 -18.717 -14.718 1.00 12.60 98 GLY A CA 1
ATOM 805 C C . GLY A 1 98 ? -25.935 -19.047 -15.460 1.00 11.91 98 GLY A C 1
ATOM 806 O O . GLY A 1 98 ? -25.026 -19.694 -14.925 1.00 12.84 98 GLY A O 1
ATOM 807 N N . ALA A 1 99 ? -25.863 -18.598 -16.696 1.00 10.59 99 ALA A N 1
ATOM 808 C CA . ALA A 1 99 ? -24.673 -18.672 -17.515 1.00 11.03 99 ALA A CA 1
ATOM 809 C C . ALA A 1 99 ? -24.100 -17.275 -17.714 1.00 11.65 99 ALA A C 1
ATOM 810 O O . ALA A 1 99 ? -24.837 -16.353 -18.075 1.00 12.93 99 ALA A O 1
ATOM 812 N N . PHE A 1 100 ? -22.792 -17.172 -17.535 1.00 12.10 100 PHE A N 1
ATOM 813 C CA . PHE A 1 100 ? -22.084 -15.890 -17.614 1.00 11.99 100 PHE A CA 1
ATOM 814 C C . PHE A 1 100 ? -20.958 -16.032 -18.633 1.00 13.28 100 PHE A C 1
ATOM 815 O O . PHE A 1 100 ? -20.069 -16.848 -18.451 1.00 13.95 100 PHE A O 1
ATOM 823 N N . ASP A 1 101 ? -21.013 -15.263 -19.723 1.00 14.46 101 ASP A N 1
ATOM 824 C CA . ASP A 1 101 ? -19.864 -15.241 -20.639 1.00 13.76 101 ASP A CA 1
ATOM 825 C C . ASP A 1 101 ? -18.881 -14.189 -20.151 1.00 15.07 101 ASP A C 1
ATOM 826 O O . ASP A 1 101 ? -19.290 -13.091 -19.834 1.00 14.99 101 ASP A O 1
ATOM 831 N N . VAL A 1 102 ? -17.601 -14.565 -20.064 1.00 14.75 102 VAL A N 1
ATOM 832 C CA . VAL A 1 102 ? -16.597 -13.671 -19.527 1.00 14.89 102 VAL A CA 1
ATOM 833 C C . VAL A 1 102 ? -15.450 -13.585 -20.518 1.00 15.08 102 VAL A C 1
ATOM 834 O O . VAL A 1 102 ? -15.034 -14.587 -21.066 1.00 16.79 102 VAL A O 1
ATOM 838 N N . ALA A 1 103 ? -14.987 -12.374 -20.722 1.00 16.73 103 ALA A N 1
ATOM 839 C CA . ALA A 1 103 ? -13.725 -12.174 -21.468 1.00 21.19 103 ALA A CA 1
ATOM 840 C C . ALA A 1 103 ? -12.856 -11.179 -20.718 1.00 19.43 103 ALA A C 1
ATOM 841 O O . ALA A 1 103 ? -13.276 -10.075 -20.439 1.00 19.61 103 ALA A O 1
ATOM 843 N N . ASP A 1 104 ? -11.657 -11.636 -20.356 1.00 22.59 104 ASP A N 1
ATOM 844 C CA . ASP A 1 104 ? -10.670 -10.805 -19.689 1.00 23.37 104 ASP A CA 1
ATOM 845 C C . ASP A 1 104 ? -11.240 -10.056 -18.477 1.00 24.03 104 ASP A C 1
ATOM 846 O O . ASP A 1 104 ? -11.093 -8.841 -18.332 1.00 23.23 104 ASP A O 1
ATOM 851 N N . GLY A 1 105 ? -11.916 -10.792 -17.602 1.00 18.96 105 GLY A N 1
ATOM 852 C CA . GLY A 1 105 ? -12.397 -10.222 -16.362 1.00 18.46 105 GLY A CA 1
ATOM 853 C C . GLY A 1 105 ? -13.648 -9.372 -16.447 1.00 14.94 105 GLY A C 1
ATOM 854 O O . GLY A 1 105 ? -13.994 -8.668 -15.514 1.00 19.36 105 GLY A O 1
ATOM 855 N N . SER A 1 106 ? -14.327 -9.430 -17.591 1.00 18.03 106 SER A N 1
ATOM 856 C CA . SER A 1 106 ? -15.553 -8.682 -17.803 1.00 16.25 106 SER A CA 1
ATOM 857 C C . SER A 1 106 ? -16.664 -9.629 -18.276 1.00 14.80 106 SER A C 1
ATOM 858 O O . SER A 1 106 ? -16.465 -10.421 -19.185 1.00 16.51 106 SER A O 1
ATOM 861 N N . ILE A 1 107 ? -17.835 -9.510 -17.658 1.00 14.74 107 ILE A N 1
ATOM 862 C CA . ILE A 1 107 ? -18.990 -10.343 -18.001 1.00 14.52 107 ILE A CA 1
ATOM 863 C C . ILE A 1 107 ? -19.709 -9.690 -19.189 1.00 15.64 107 ILE A C 1
ATOM 864 O O . ILE A 1 107 ? -20.321 -8.631 -19.036 1.00 15.35 107 ILE A O 1
ATOM 869 N N . THR A 1 108 ? -19.652 -10.343 -20.339 1.00 14.94 108 THR A N 1
ATOM 870 C CA . THR A 1 108 ? -20.250 -9.799 -21.559 1.00 15.67 108 THR A CA 1
ATOM 871 C C . THR A 1 108 ? -21.727 -10.165 -21.759 1.00 16.97 108 THR A C 1
ATOM 872 O O . THR A 1 108 ? -22.473 -9.489 -22.473 1.00 17.20 108 THR A O 1
ATOM 876 N N . ALA A 1 109 ? -22.133 -11.256 -21.096 1.00 14.40 109 ALA A N 1
ATOM 877 C CA . ALA A 1 109 ? -23.528 -11.691 -21.171 1.00 14.55 109 ALA A CA 1
ATOM 878 C C . ALA A 1 109 ? -23.822 -12.513 -19.924 1.00 14.13 109 ALA A C 1
ATOM 879 O O . ALA A 1 109 ? -22.949 -13.200 -19.427 1.00 14.86 109 ALA A O 1
ATOM 881 N N . TRP A 1 110 ? -25.073 -12.435 -19.510 1.00 13.63 110 TRP A N 1
ATOM 882 C CA . TRP A 1 110 ? -25.553 -13.099 -18.307 1.00 12.74 110 TRP A CA 1
ATOM 883 C C . TRP A 1 110 ? -26.959 -13.555 -18.612 1.00 11.80 110 TRP A C 1
ATOM 884 O O . TRP A 1 110 ? -27.824 -12.733 -18.856 1.00 13.72 110 TRP A O 1
ATOM 895 N N . ARG A 1 111 ? -27.157 -14.866 -18.608 1.00 12.02 111 ARG A N 1
ATOM 896 C CA . ARG A 1 111 ? -28.448 -15.496 -18.953 1.00 12.87 111 ARG A CA 1
ATOM 897 C C . ARG A 1 111 ? -28.936 -16.282 -17.716 1.00 12.72 111 ARG A C 1
ATOM 898 O O . ARG A 1 111 ? -28.270 -17.247 -17.320 1.00 12.37 111 ARG A O 1
ATOM 906 N N . ASP A 1 112 ? -30.050 -15.860 -17.129 1.00 11.23 112 ASP A N 1
ATOM 907 C CA . ASP A 1 112 ? -30.618 -16.509 -15.917 1.00 11.19 112 ASP A CA 1
ATOM 908 C C . ASP A 1 112 ? -31.904 -17.236 -16.273 1.00 12.41 112 ASP A C 1
ATOM 909 O O . ASP A 1 112 ? -32.806 -16.693 -16.918 1.00 12.41 112 ASP A O 1
ATOM 914 N N . TYR A 1 113 ? -31.990 -18.469 -15.797 1.00 10.31 113 TYR A N 1
ATOM 915 C CA . TYR A 1 113 ? -33.027 -19.460 -16.140 1.00 11.42 113 TYR A CA 1
ATOM 916 C C . TYR A 1 113 ? -33.807 -19.789 -14.875 1.00 10.87 113 TYR A C 1
ATOM 917 O O . TYR A 1 113 ? -33.225 -20.337 -13.920 1.00 11.60 113 TYR A O 1
ATOM 926 N N . PHE A 1 114 ? -35.101 -19.459 -14.877 1.00 11.01 114 PHE A N 1
ATOM 927 C CA . PHE A 1 114 ? -35.946 -19.652 -13.717 1.00 10.93 114 PHE A CA 1
ATOM 928 C C . PHE A 1 114 ? -37.393 -19.600 -14.195 1.00 11.03 114 PHE A C 1
ATOM 929 O O . PHE A 1 114 ? -37.666 -19.281 -15.354 1.00 11.84 114 PHE A O 1
ATOM 937 N N . ASP A 1 115 ? -38.320 -19.911 -13.291 1.00 11.31 115 ASP A N 1
ATOM 938 C CA . ASP A 1 115 ? -39.757 -19.924 -13.612 1.00 12.18 115 ASP A CA 1
ATOM 939 C C . ASP A 1 115 ? -40.393 -18.632 -13.133 1.00 12.55 115 ASP A C 1
ATOM 940 O O . ASP A 1 115 ? -40.400 -18.324 -11.935 1.00 11.84 115 ASP A O 1
ATOM 945 N N . LEU A 1 116 ? -40.949 -17.879 -14.074 1.00 12.70 116 LEU A N 1
ATOM 946 C CA . LEU A 1 116 ? -41.488 -16.578 -13.762 1.00 12.75 116 LEU A CA 1
ATOM 947 C C . LEU A 1 116 ? -42.755 -16.707 -12.915 1.00 13.07 116 LEU A C 1
ATOM 948 O O . LEU A 1 116 ? -43.020 -15.883 -12.047 1.00 13.88 116 LEU A O 1
ATOM 953 N N . GLY A 1 117 ? -43.567 -17.733 -13.166 1.00 12.99 117 GLY A N 1
ATOM 954 C CA . GLY A 1 117 ? -44.763 -17.940 -12.358 1.00 12.39 117 GLY A CA 1
ATOM 955 C C . GLY A 1 117 ? -44.407 -18.062 -10.897 1.00 12.39 117 GLY A C 1
ATOM 956 O O . GLY A 1 117 ? -45.121 -17.509 -10.016 1.00 13.32 117 GLY A O 1
ATOM 957 N N . GLN A 1 118 ? -43.356 -18.822 -10.587 1.00 13.46 118 GLN A N 1
ATOM 958 C CA A GLN A 1 118 ? -42.950 -18.972 -9.193 0.50 14.98 118 GLN A CA 1
ATOM 959 C CA B GLN A 1 118 ? -42.896 -18.997 -9.204 0.50 16.55 118 GLN A CA 1
ATOM 960 C C . GLN A 1 118 ? -42.442 -17.677 -8.611 1.00 14.37 118 GLN A C 1
ATOM 961 O O . GLN A 1 118 ? -42.753 -17.354 -7.460 1.00 15.53 118 GLN A O 1
ATO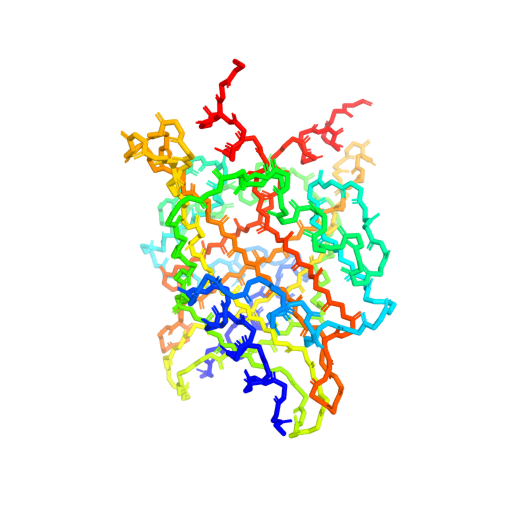M 972 N N . PHE A 1 119 ? -41.681 -16.938 -9.395 1.00 13.01 119 PHE A N 1
ATOM 973 C CA . PHE A 1 119 ? -41.154 -15.652 -8.968 1.00 14.39 119 PHE A CA 1
ATOM 974 C C . PHE A 1 119 ? -42.331 -14.731 -8.624 1.00 16.26 119 PHE A C 1
ATOM 975 O O . PHE A 1 119 ? -42.390 -14.146 -7.535 1.00 15.10 119 PHE A O 1
ATOM 983 N N . MET A 1 120 ? -43.306 -14.656 -9.518 1.00 13.46 120 MET A N 1
ATOM 984 C CA A MET A 1 120 ? -44.459 -13.805 -9.289 0.50 13.81 120 MET A CA 1
ATOM 985 C CA B MET A 1 120 ? -44.462 -13.804 -9.270 0.50 13.04 120 MET A CA 1
ATOM 986 C C . MET A 1 120 ? -45.261 -14.222 -8.058 1.00 13.59 120 MET A C 1
ATOM 987 O O . MET A 1 120 ? -45.751 -13.373 -7.313 1.00 14.96 120 MET A O 1
ATOM 996 N N . ALA A 1 121 ? -45.394 -15.509 -7.815 1.00 12.84 121 ALA A N 1
ATOM 997 C CA . ALA A 1 121 ? -46.155 -15.997 -6.683 1.00 12.50 121 ALA A CA 1
ATOM 998 C C . ALA A 1 121 ? -45.462 -15.584 -5.407 1.00 17.20 121 ALA A C 1
ATOM 999 O O . ALA A 1 121 ? -46.120 -15.310 -4.395 1.00 17.98 121 ALA A O 1
ATOM 1001 N N . GLN A 1 122 ? -44.139 -15.557 -5.448 1.00 17.08 122 GLN A N 1
ATOM 1002 C CA . GLN A 1 122 ? -43.396 -15.255 -4.213 1.00 19.62 122 GLN A CA 1
ATOM 1003 C C . GLN A 1 122 ? -43.469 -13.769 -3.937 1.00 20.39 122 GLN A C 1
ATOM 1004 O O . GLN A 1 122 ? -43.361 -13.318 -2.781 1.00 25.36 122 GLN A O 1
ATOM 1010 N N . MET A 1 123 ? -43.648 -12.979 -4.982 1.00 20.48 123 MET A N 1
ATOM 1011 C CA . MET A 1 123 ? -43.780 -11.526 -4.860 1.00 23.93 123 MET A CA 1
ATOM 1012 C C . MET A 1 123 ? -45.162 -11.090 -4.453 1.00 29.79 123 MET A C 1
ATOM 1013 O O . MET A 1 123 ? -45.371 -9.932 -4.101 1.00 33.73 123 MET A O 1
ATOM 1018 N N . ALA A 1 124 ? -46.118 -11.998 -4.504 1.00 27.49 124 ALA A N 1
ATOM 1019 C CA . ALA A 1 124 ? -47.486 -11.621 -4.213 1.00 33.41 124 ALA A CA 1
ATOM 1020 C C . ALA A 1 124 ? -47.624 -11.414 -2.696 1.00 44.15 124 ALA A C 1
ATOM 1021 O O . ALA A 1 124 ? -47.272 -12.310 -1.917 1.00 49.86 124 ALA A O 1
ATOM 1023 N N . PRO A 1 125 ? -48.098 -10.225 -2.270 1.00 71.64 125 PRO A N 1
ATOM 1024 C CA . PRO A 1 125 ? -48.213 -9.952 -0.826 1.00 89.05 125 PRO A CA 1
ATOM 1025 C C . PRO A 1 125 ? -49.216 -10.861 -0.112 1.00 82.25 125 PRO A C 1
ATOM 1026 O O . PRO A 1 125 ? -49.017 -11.200 1.056 1.00 94.29 125 PRO A O 1
ATOM 1030 N N . MET B 1 1 ? -16.661 -43.861 -16.947 1.00 25.26 1 MET B N 1
ATOM 1031 C CA . MET B 1 1 ? -16.999 -42.542 -17.491 1.00 22.93 1 MET B CA 1
ATOM 1032 C C . MET B 1 1 ? -16.888 -41.514 -16.398 1.00 17.24 1 MET B C 1
ATOM 1033 O O . MET B 1 1 ? -17.277 -41.795 -15.268 1.00 20.31 1 MET B O 1
ATOM 1038 N N . THR B 1 2 ? -16.425 -40.325 -16.779 1.00 17.75 2 THR B N 1
ATOM 1039 C CA . THR B 1 2 ? -16.473 -39.159 -15.920 1.00 17.36 2 THR B CA 1
ATOM 1040 C C . THR B 1 2 ? -17.927 -38.675 -15.807 1.00 16.58 2 THR B C 1
ATOM 1041 O O . THR B 1 2 ? -18.779 -39.039 -16.630 1.00 15.46 2 THR B O 1
ATOM 1045 N N . PRO B 1 3 ? -18.190 -37.829 -14.814 1.00 15.64 3 PRO B N 1
ATOM 1046 C CA . PRO B 1 3 ? -19.509 -37.171 -14.756 1.00 14.21 3 PRO B CA 1
ATOM 1047 C C . PRO B 1 3 ? -19.879 -36.497 -16.079 1.00 13.11 3 PRO B C 1
ATOM 1048 O O . PRO B 1 3 ? -20.984 -36.694 -16.581 1.00 13.47 3 PRO B O 1
ATOM 1052 N N . LEU B 1 4 ? -18.953 -35.703 -16.608 1.00 13.78 4 LEU B N 1
ATOM 1053 C CA A LEU B 1 4 ? -19.179 -34.979 -17.862 0.40 15.63 4 LEU B CA 1
ATOM 1054 C CA B LEU B 1 4 ? -19.263 -34.967 -17.836 0.60 15.16 4 LEU B CA 1
ATOM 1055 C C . LEU B 1 4 ? -19.545 -35.956 -18.979 1.00 14.28 4 LEU B C 1
ATOM 1056 O O . LEU B 1 4 ? -20.525 -35.768 -19.721 1.00 14.29 4 LEU B O 1
ATOM 1065 N N . GLU B 1 5 ? -18.747 -37.008 -19.106 1.00 14.90 5 GLU B N 1
ATOM 1066 C CA . GLU B 1 5 ? -19.001 -38.002 -20.150 1.00 16.15 5 GLU B CA 1
ATOM 1067 C C . GLU B 1 5 ? -20.374 -38.684 -20.025 1.00 13.44 5 GLU B C 1
ATOM 1068 O O . GLU B 1 5 ? -21.037 -38.974 -21.006 1.00 14.58 5 GLU B O 1
ATOM 1074 N N . THR B 1 6 ? -20.777 -38.943 -18.781 1.00 12.94 6 THR B N 1
ATOM 1075 C CA . THR B 1 6 ? -22.035 -39.605 -18.506 1.00 13.28 6 THR B CA 1
ATOM 1076 C C . THR B 1 6 ? -23.212 -38.732 -19.003 1.00 13.51 6 THR B C 1
ATOM 1077 O O . THR B 1 6 ? -24.147 -39.211 -19.640 1.00 12.12 6 THR B O 1
ATOM 1081 N N . VAL B 1 7 ? -23.124 -37.420 -18.718 1.00 12.91 7 VAL B N 1
ATOM 1082 C CA . VAL B 1 7 ? -24.160 -36.511 -19.158 1.00 12.56 7 VAL B CA 1
ATOM 1083 C C . VAL B 1 7 ? -24.164 -36.325 -20.683 1.00 10.96 7 VAL B C 1
ATOM 1084 O O . VAL B 1 7 ? -25.233 -36.254 -21.302 1.00 12.66 7 VAL B O 1
ATOM 1088 N N . GLN B 1 8 ? -22.959 -36.268 -21.252 1.00 12.09 8 GLN B N 1
ATOM 1089 C CA . GLN B 1 8 ? -22.888 -36.213 -22.715 1.00 12.55 8 GLN B CA 1
ATOM 1090 C C . GLN B 1 8 ? -23.556 -37.400 -23.325 1.00 12.60 8 GLN B C 1
ATOM 1091 O O . GLN B 1 8 ? -24.232 -37.297 -24.360 1.00 13.60 8 GLN B O 1
ATOM 1097 N N . LEU B 1 9 ? -23.349 -38.564 -22.720 1.00 12.61 9 LEU B N 1
ATOM 1098 C CA . LEU B 1 9 ? -23.914 -39.777 -23.255 1.00 13.23 9 LEU B CA 1
ATOM 1099 C C . LEU B 1 9 ? -25.458 -39.755 -23.117 1.00 12.43 9 LEU B C 1
ATOM 1100 O O . LEU B 1 9 ? -26.195 -40.133 -24.027 1.00 13.50 9 LEU B O 1
ATOM 1105 N N . PHE B 1 10 ? -25.938 -39.334 -21.934 1.00 11.83 10 PHE B N 1
ATOM 1106 C CA . PHE B 1 10 ? -27.367 -39.154 -21.732 1.00 11.63 10 PHE B CA 1
ATOM 1107 C C . PHE B 1 10 ? -27.983 -38.299 -22.827 1.00 14.00 10 PHE B C 1
ATOM 1108 O O . PHE B 1 10 ? -28.987 -38.655 -23.453 1.00 14.05 10 PHE B O 1
ATOM 1116 N N . LEU B 1 11 ? -27.401 -37.117 -23.030 1.00 12.36 11 LEU B N 1
ATOM 1117 C CA . LEU B 1 11 ? -27.957 -36.179 -24.004 1.00 13.51 11 LEU B CA 1
ATOM 1118 C C . LEU B 1 11 ? -27.872 -36.736 -25.422 1.00 13.12 11 LEU B C 1
ATOM 1119 O O . LEU B 1 11 ? -28.789 -36.540 -26.214 1.00 13.11 11 LEU B O 1
ATOM 1124 N N . ALA B 1 12 ? -26.781 -37.415 -25.731 1.00 12.43 12 ALA B N 1
ATOM 1125 C CA . ALA B 1 12 ? -26.699 -38.031 -27.049 1.00 13.10 12 ALA B CA 1
ATOM 1126 C C . ALA B 1 12 ? -27.741 -39.112 -27.273 1.00 12.67 12 ALA B C 1
ATOM 1127 O O . ALA B 1 12 ? -28.344 -39.172 -28.344 1.00 13.71 12 ALA B O 1
ATOM 1129 N N . ARG B 1 13 ? -28.022 -39.923 -26.252 1.00 12.94 13 ARG B N 1
ATOM 1130 C CA . ARG B 1 13 ? -29.038 -40.949 -26.405 1.00 12.67 13 ARG B CA 1
ATOM 1131 C C . ARG B 1 13 ? -30.432 -40.322 -26.563 1.00 14.75 13 ARG B C 1
ATOM 1132 O O . ARG B 1 13 ? -31.249 -40.801 -27.356 1.00 15.15 13 ARG B O 1
ATOM 1140 N N . VAL B 1 14 ? -30.726 -39.249 -25.820 1.00 13.01 14 VAL B N 1
ATOM 1141 C CA . VAL B 1 14 ? -31.985 -38.532 -26.055 1.00 13.67 14 VAL B CA 1
ATOM 1142 C C . VAL B 1 14 ? -32.075 -38.077 -27.513 1.00 14.99 14 VAL B C 1
ATOM 1143 O O . VAL B 1 14 ? -33.096 -38.255 -28.207 1.00 14.58 14 VAL B O 1
ATOM 1147 N N . ASN B 1 15 ? -30.988 -37.473 -27.989 1.00 14.03 15 ASN B N 1
ATOM 1148 C CA . ASN B 1 15 ? -30.936 -36.982 -29.384 1.00 14.67 15 ASN B CA 1
ATOM 1149 C C . ASN B 1 15 ? -30.940 -38.070 -30.443 1.00 15.06 15 ASN B C 1
ATOM 1150 O O . ASN B 1 15 ? -31.286 -37.821 -31.601 1.00 17.04 15 ASN B O 1
ATOM 1155 N N . ALA B 1 16 ? -30.634 -39.277 -30.027 1.00 13.74 16 ALA B N 1
ATOM 1156 C CA . ALA B 1 16 ? -30.681 -40.441 -30.888 1.00 15.51 16 ALA B CA 1
ATOM 1157 C C . ALA B 1 16 ? -32.047 -41.114 -30.820 1.00 17.72 16 ALA B C 1
ATOM 1158 O O . ALA B 1 16 ? -32.243 -42.192 -31.386 1.00 17.74 16 ALA B O 1
ATOM 1160 N N . LEU B 1 17 ? -32.990 -40.484 -30.124 1.00 16.82 17 LEU B N 1
ATOM 1161 C CA . LEU B 1 17 ? -34.354 -40.974 -29.963 1.00 19.68 17 LEU B CA 1
ATOM 1162 C C . LEU B 1 17 ? -34.338 -42.306 -29.218 1.00 20.80 17 LEU B C 1
ATOM 1163 O O . LEU B 1 17 ? -35.167 -43.200 -29.474 1.00 25.11 17 LEU B O 1
ATOM 1168 N N . ASP B 1 18 ? -33.393 -42.439 -28.297 1.00 17.61 18 ASP B N 1
ATOM 1169 C CA . ASP B 1 18 ? -33.241 -43.643 -27.483 1.00 17.97 18 ASP B CA 1
ATOM 1170 C C . ASP B 1 18 ? -33.537 -43.272 -26.037 1.00 17.55 18 ASP B C 1
ATOM 1171 O O . ASP B 1 18 ? -32.638 -43.204 -25.217 1.00 17.52 18 ASP B O 1
ATOM 1176 N N . LEU B 1 19 ? -34.810 -43.014 -25.746 1.00 18.25 19 LEU B N 1
ATOM 1177 C CA A LEU B 1 19 ? -35.177 -42.564 -24.395 0.70 18.19 19 LEU B CA 1
ATOM 1178 C CA B LEU B 1 19 ? -35.211 -42.574 -24.412 0.30 19.32 19 LEU B CA 1
ATOM 1179 C C . LEU B 1 19 ? -34.970 -43.661 -23.367 1.00 15.90 19 LEU B C 1
ATOM 1180 O O . LEU B 1 19 ? -34.617 -43.377 -22.226 1.00 17.47 19 LEU B O 1
ATOM 1189 N N . ASP B 1 20 ? -35.178 -44.929 -23.734 1.00 17.11 20 ASP B N 1
ATOM 1190 C CA . ASP B 1 20 ? -34.927 -46.001 -22.799 1.00 17.03 20 ASP B CA 1
ATOM 1191 C C . ASP B 1 20 ? -33.441 -46.074 -22.418 1.00 16.79 20 ASP B C 1
ATOM 1192 O O . ASP B 1 20 ? -33.097 -46.228 -21.249 1.00 17.17 20 ASP B O 1
ATOM 1197 N N . GLY B 1 21 ? -32.548 -45.965 -23.414 1.00 16.24 21 GLY B N 1
ATOM 1198 C CA . GLY B 1 21 ? -31.130 -45.989 -23.126 1.00 17.50 21 GLY B CA 1
ATOM 1199 C C . GLY B 1 21 ? -30.667 -44.776 -22.323 1.00 14.47 21 GLY B C 1
ATOM 1200 O O . GLY B 1 21 ? -29.756 -44.875 -21.499 1.00 16.21 21 GLY B O 1
ATOM 1201 N N . ALA B 1 22 ? -31.249 -43.620 -22.622 1.00 15.81 22 ALA B N 1
ATOM 1202 C CA . ALA B 1 22 ? -30.914 -42.433 -21.876 1.00 15.16 22 ALA B CA 1
ATOM 1203 C C . ALA B 1 22 ? -31.313 -42.635 -20.417 1.00 13.86 22 ALA B C 1
ATOM 1204 O O . ALA B 1 22 ? -30.522 -42.417 -19.491 1.00 14.20 22 ALA B O 1
ATOM 1206 N N . CYS B 1 23 ? -32.561 -43.061 -20.222 1.00 15.02 23 CYS B N 1
ATOM 1207 C CA . CYS B 1 23 ? -33.024 -43.250 -18.828 1.00 15.78 23 CYS B CA 1
ATOM 1208 C C . CYS B 1 23 ? -32.294 -44.384 -18.085 1.00 14.48 23 CYS B C 1
ATOM 1209 O O . CYS B 1 23 ? -32.209 -44.329 -16.860 1.00 14.70 23 CYS B O 1
ATOM 1212 N N . ALA B 1 24 ? -31.671 -45.335 -18.798 1.00 15.39 24 ALA B N 1
ATOM 1213 C CA . ALA B 1 24 ? -30.837 -46.338 -18.136 1.00 16.13 24 ALA B CA 1
ATOM 1214 C C . ALA B 1 24 ? -29.652 -45.737 -17.382 1.00 14.40 24 ALA B C 1
ATOM 1215 O O . ALA B 1 24 ? -29.099 -46.360 -16.480 1.00 16.89 24 ALA B O 1
ATOM 1217 N N . LEU B 1 25 ? -29.232 -44.507 -17.753 1.00 13.62 25 LEU B N 1
ATOM 1218 C CA . LEU B 1 25 ? -28.135 -43.834 -17.066 1.00 14.07 25 LEU B CA 1
ATOM 1219 C C . LEU B 1 25 ? -28.569 -43.120 -15.794 1.00 14.39 25 LEU B C 1
ATOM 1220 O O . LEU B 1 25 ? -27.713 -42.747 -14.981 1.00 16.28 25 LEU B O 1
ATOM 1225 N N . LEU B 1 26 ? -29.880 -42.976 -15.625 1.00 13.56 26 LEU B N 1
ATOM 1226 C CA . LEU B 1 26 ? -30.447 -42.434 -14.389 1.00 12.86 26 LEU B CA 1
ATOM 1227 C C . LEU B 1 26 ? -30.473 -43.508 -13.345 1.00 13.86 26 LEU B C 1
ATOM 1228 O O . LEU B 1 26 ? -30.829 -44.670 -13.659 1.00 16.02 26 LEU B O 1
ATOM 1233 N N . ALA B 1 27 ? -30.112 -43.154 -12.122 1.00 13.06 27 ALA B N 1
ATOM 1234 C CA . ALA B 1 27 ? -30.195 -44.080 -11.002 1.00 12.96 27 ALA B CA 1
ATOM 1235 C C . ALA B 1 27 ? -31.626 -44.612 -10.872 1.00 14.19 27 ALA B C 1
ATOM 1236 O O . ALA B 1 27 ? -32.625 -43.964 -11.211 1.00 15.97 27 ALA B O 1
ATOM 1238 N N . GLU B 1 28 ? -31.765 -45.864 -10.397 1.00 16.52 28 GLU B N 1
ATOM 1239 C CA A GLU B 1 28 ? -33.106 -46.394 -10.200 0.60 16.33 28 GLU B CA 1
ATOM 1240 C CA B GLU B 1 28 ? -33.088 -46.423 -10.164 0.40 17.83 28 GLU B CA 1
ATOM 1241 C C . GLU B 1 28 ? -33.962 -45.481 -9.313 1.00 15.76 28 GLU B C 1
ATOM 1242 O O . GLU B 1 28 ? -35.178 -45.386 -9.518 1.00 17.02 28 GLU B O 1
ATOM 1253 N N . ASP B 1 29 ? -33.332 -44.833 -8.339 1.00 16.69 29 ASP B N 1
ATOM 1254 C CA . ASP B 1 29 ? -33.988 -43.900 -7.434 1.00 17.35 29 ASP B CA 1
ATOM 1255 C C . ASP B 1 29 ? -33.646 -42.427 -7.720 1.00 15.70 29 ASP B C 1
ATOM 1256 O O . ASP B 1 29 ? -33.533 -41.597 -6.820 1.00 17.28 29 ASP B O 1
ATOM 1261 N N . VAL B 1 30 ? -33.440 -42.137 -8.993 1.00 15.72 30 VAL B N 1
ATOM 1262 C CA . VAL B 1 30 ? -33.076 -40.778 -9.392 1.00 14.12 30 VAL B CA 1
ATOM 1263 C C . VAL B 1 30 ? -34.073 -39.753 -8.816 1.00 14.62 30 VAL B C 1
ATOM 1264 O O . VAL B 1 30 ? -35.271 -39.975 -8.825 1.00 15.38 30 VAL B O 1
ATOM 1268 N N . VAL B 1 31 ? -33.545 -38.600 -8.421 1.00 13.28 31 VAL B N 1
ATOM 1269 C CA . VAL B 1 31 ? -34.370 -37.422 -8.108 1.00 14.13 31 VAL B CA 1
ATOM 1270 C C . VAL B 1 31 ? -34.466 -36.577 -9.392 1.00 13.49 31 VAL B C 1
ATOM 1271 O O . VAL B 1 31 ? -33.440 -36.046 -9.843 1.00 13.69 31 VAL B O 1
ATOM 1275 N N . TYR B 1 32 ? -35.651 -36.543 -9.972 1.00 12.26 32 TYR B N 1
ATOM 1276 C CA . TYR B 1 32 ? -35.874 -35.798 -11.218 1.00 11.62 32 TYR B CA 1
ATOM 1277 C C . TYR B 1 32 ? -36.701 -34.578 -10.903 1.00 14.22 32 TYR B C 1
ATOM 1278 O O . TYR B 1 32 ? -37.924 -34.644 -10.663 1.00 14.00 32 TYR B O 1
ATOM 1287 N N . ASP B 1 33 ? -36.022 -33.428 -10.903 1.00 12.82 33 ASP B N 1
ATOM 1288 C CA . ASP B 1 33 ? -36.559 -32.162 -10.403 1.00 12.99 33 ASP B CA 1
ATOM 1289 C C . ASP B 1 33 ? -36.647 -31.174 -11.564 1.00 13.57 33 ASP B C 1
ATOM 1290 O O . ASP B 1 33 ? -35.649 -30.492 -11.882 1.00 13.34 33 ASP B O 1
ATOM 1295 N N . ASN B 1 34 ? -37.785 -31.149 -12.231 1.00 12.08 34 ASN B N 1
ATOM 1296 C CA . ASN B 1 34 ? -38.073 -29.997 -13.096 1.00 12.76 34 ASN B CA 1
ATOM 1297 C C . ASN B 1 34 ? -38.438 -28.906 -12.120 1.00 13.60 34 ASN B C 1
ATOM 1298 O O . ASN B 1 34 ? -39.508 -28.996 -11.449 1.00 12.96 34 ASN B O 1
ATOM 1303 N N . VAL B 1 35 ? -37.644 -27.850 -12.010 1.00 11.44 35 VAL B N 1
ATOM 1304 C CA . VAL B 1 35 ? -37.849 -26.861 -10.976 1.00 11.13 35 VAL B CA 1
ATOM 1305 C C . VAL B 1 35 ? -39.279 -26.259 -11.026 1.00 12.06 35 VAL B C 1
ATOM 1306 O O . VAL B 1 35 ? -39.841 -25.981 -9.983 1.00 14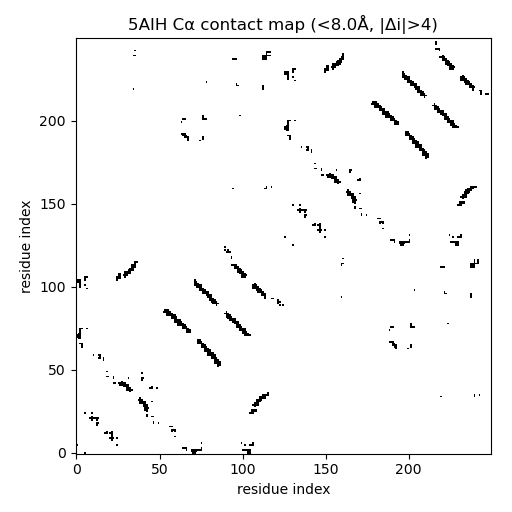.16 35 VAL B O 1
ATOM 1310 N N . PRO B 1 36 ? -39.875 -26.078 -12.215 1.00 11.67 36 PRO B N 1
ATOM 1311 C CA . PRO B 1 36 ? -41.263 -25.616 -12.225 1.00 13.18 36 PRO B CA 1
ATOM 1312 C C . PRO B 1 36 ? -42.337 -26.556 -11.727 1.00 13.72 36 PRO B C 1
ATOM 1313 O O . PRO B 1 36 ? -43.492 -26.103 -11.608 1.00 15.49 36 PRO B O 1
ATOM 1317 N N . MET B 1 37 ? -42.049 -27.841 -11.564 1.00 13.27 37 MET B N 1
ATOM 1318 C CA . MET B 1 37 ? -43.096 -28.838 -11.307 1.00 15.53 37 MET B CA 1
ATOM 1319 C C . MET B 1 37 ? -42.748 -29.674 -10.088 1.00 13.59 37 MET B C 1
ATOM 1320 O O . MET B 1 37 ? -41.614 -29.661 -9.614 1.00 14.77 37 MET B O 1
ATOM 1325 N N . PRO B 1 38 ? -43.731 -30.455 -9.586 1.00 14.49 38 PRO B N 1
ATOM 1326 C CA . PRO B 1 38 ? -43.365 -31.338 -8.512 1.00 16.18 38 PRO B CA 1
ATOM 1327 C C . PRO B 1 38 ? -42.251 -32.340 -8.889 1.00 15.90 38 PRO B C 1
ATOM 1328 O O . PRO B 1 38 ? -42.223 -32.834 -10.014 1.00 15.16 38 PRO B O 1
ATOM 1332 N N . THR B 1 39 ? -41.370 -32.572 -7.942 1.00 17.89 39 THR B N 1
ATOM 1333 C CA . THR B 1 39 ? -40.275 -33.520 -8.116 1.00 18.40 39 THR B CA 1
ATOM 1334 C C . THR B 1 39 ? -40.808 -34.955 -8.266 1.00 21.61 39 THR B C 1
ATOM 1335 O O . THR B 1 39 ? -41.809 -35.348 -7.599 1.00 23.11 39 THR B O 1
ATOM 1339 N N . VAL B 1 40 ? -40.176 -35.698 -9.161 1.00 18.74 40 VAL B N 1
ATOM 1340 C CA . VAL B 1 40 ? -40.456 -37.109 -9.564 1.00 20.29 40 VAL B CA 1
ATOM 1341 C C . VAL B 1 40 ? -39.308 -37.924 -8.925 1.00 20.61 40 VAL B C 1
ATOM 1342 O O . VAL B 1 40 ? -38.152 -37.508 -8.906 1.00 18.29 40 VAL B O 1
ATOM 1346 N N . HIS B 1 41 ? -39.612 -39.138 -8.471 1.00 17.72 41 HIS B N 1
ATOM 1347 C CA . HIS B 1 41 ? -38.607 -40.019 -7.931 1.00 18.46 41 HIS B CA 1
ATOM 1348 C C . HIS B 1 41 ? -38.610 -41.322 -8.681 1.00 16.33 41 HIS B C 1
ATOM 1349 O O . HIS B 1 41 ? -39.639 -41.972 -8.854 1.00 18.22 41 HIS B O 1
ATOM 1356 N N . GLY B 1 42 ? -37.435 -41.705 -9.156 1.00 15.76 42 GLY B N 1
ATOM 1357 C CA . GLY B 1 42 ? -37.251 -43.015 -9.785 1.00 16.03 42 GLY B CA 1
ATOM 1358 C C . GLY B 1 42 ? -37.169 -42.980 -11.287 1.00 15.62 42 GLY B C 1
ATOM 1359 O O . GLY B 1 42 ? -37.755 -42.133 -11.951 1.00 16.88 42 GLY B O 1
ATOM 1360 N N . ARG B 1 43 ? -36.390 -43.912 -11.826 1.00 16.93 43 ARG B N 1
ATOM 1361 C CA . ARG B 1 43 ? -36.162 -43.963 -13.271 1.00 15.96 43 ARG B CA 1
ATOM 1362 C C . ARG B 1 43 ? -37.440 -44.116 -14.081 1.00 16.60 43 ARG B C 1
ATOM 1363 O O . ARG B 1 43 ? -37.627 -43.445 -15.101 1.00 18.44 43 ARG B O 1
ATOM 1371 N N . ALA B 1 44 ? -38.324 -44.987 -13.600 1.00 20.90 44 ALA B N 1
ATOM 1372 C CA . ALA B 1 44 ? -39.575 -45.228 -14.318 1.00 24.71 44 ALA B CA 1
ATOM 1373 C C . ALA B 1 44 ? -40.431 -43.984 -14.420 1.00 26.25 44 ALA B C 1
ATOM 1374 O O . ALA B 1 44 ? -40.970 -43.658 -15.481 1.00 26.54 44 ALA B O 1
ATOM 1376 N N . ALA B 1 45 ? -40.515 -43.225 -13.341 1.00 23.66 45 ALA B N 1
ATOM 1377 C CA . ALA B 1 45 ? -41.241 -41.951 -13.382 1.00 28.91 45 ALA B CA 1
ATOM 1378 C C . ALA B 1 45 ? -40.623 -40.880 -14.289 1.00 34.13 45 ALA B C 1
ATOM 1379 O O . ALA B 1 45 ? -41.321 -40.086 -14.944 1.00 25.96 45 ALA B O 1
ATOM 1381 N N . ALA B 1 46 ? -39.299 -40.850 -14.363 1.00 22.36 46 ALA B N 1
ATOM 1382 C CA . ALA B 1 46 ? -38.655 -39.907 -15.248 1.00 21.01 46 ALA B CA 1
ATOM 1383 C C . ALA B 1 46 ? -38.956 -40.308 -16.705 1.00 20.34 46 ALA B C 1
ATOM 1384 O O . ALA B 1 46 ? -39.220 -39.451 -17.548 1.00 21.15 46 ALA B O 1
ATOM 1386 N N . ARG B 1 47 ? -38.888 -41.600 -16.973 1.00 18.83 47 ARG B N 1
ATOM 1387 C CA . ARG B 1 47 ? -39.128 -42.100 -18.320 1.00 18.63 47 ARG B CA 1
ATOM 1388 C C . ARG B 1 47 ? -40.591 -41.822 -18.737 1.00 22.57 47 ARG B C 1
ATOM 1389 O O . ARG B 1 47 ? -40.868 -41.438 -19.870 1.00 21.23 47 ARG B O 1
ATOM 1397 N N . ALA B 1 48 ? -41.504 -41.940 -17.779 1.00 26.91 48 ALA B N 1
ATOM 1398 C CA . ALA B 1 48 ? -42.940 -41.587 -18.017 1.00 25.69 48 ALA B CA 1
ATOM 1399 C C . ALA B 1 48 ? -43.138 -40.121 -18.348 1.00 30.03 48 ALA B C 1
ATOM 1400 O O . ALA B 1 48 ? -43.827 -39.795 -19.332 1.00 29.61 48 ALA B O 1
ATOM 1402 N N . PHE B 1 49 ? -42.513 -39.230 -17.594 1.00 27.72 49 PHE B N 1
ATOM 1403 C CA . PHE B 1 49 ? -42.584 -37.798 -17.921 1.00 31.75 49 PHE B CA 1
ATOM 1404 C C . PHE B 1 49 ? -42.110 -37.543 -19.341 1.00 33.17 49 PHE B C 1
ATOM 1405 O O . PHE B 1 49 ? -42.715 -36.788 -20.108 1.00 28.34 49 PHE B O 1
ATOM 1413 N N . LEU B 1 50 ? -41.002 -38.156 -19.707 1.00 23.25 50 LEU B N 1
ATOM 1414 C CA . LEU B 1 50 ? -40.457 -37.899 -21.002 1.00 26.03 50 LEU B CA 1
ATOM 1415 C C . LEU B 1 50 ? -41.411 -38.479 -22.059 1.00 25.09 50 LEU B C 1
ATOM 1416 O O . LEU B 1 50 ? -41.518 -37.924 -23.122 1.00 31.32 50 LEU B O 1
ATOM 1421 N N . SER B 1 51 ? -42.140 -39.540 -21.736 1.00 24.25 51 SER B N 1
ATOM 1422 C CA . SER B 1 51 ? -43.003 -40.145 -22.758 1.00 28.70 51 SER B CA 1
ATOM 1423 C C . SER B 1 51 ? -44.307 -39.388 -23.012 1.00 35.14 51 SER B C 1
ATOM 1424 O O . SER B 1 51 ? -44.962 -39.635 -24.034 1.00 36.63 51 SER B O 1
ATOM 1427 N N A GLN B 1 52 ? -44.843 -38.735 -22.003 0.50 28.04 52 GLN B N 1
ATOM 1428 N N B GLN B 1 52 ? -44.511 -38.309 -22.209 0.50 23.53 52 GLN B N 1
ATOM 1429 C CA A GLN B 1 52 ? -46.228 -38.318 -22.136 0.50 26.16 52 GLN B CA 1
ATOM 1430 C CA B GLN B 1 52 ? -45.582 -37.284 -22.380 0.50 22.87 52 GLN B CA 1
ATOM 1431 C C A GLN B 1 52 ? -46.295 -37.260 -23.251 0.50 29.45 52 GLN B C 1
ATOM 1432 C C B GLN B 1 52 ? -45.267 -36.150 -23.359 0.50 27.46 52 GLN B C 1
ATOM 1433 O O A GLN B 1 52 ? -47.367 -36.936 -23.717 0.50 27.60 52 GLN B O 1
ATOM 1434 O O B GLN B 1 52 ? -46.130 -35.302 -23.645 0.50 27.20 52 GLN B O 1
ATOM 1445 N N A LEU B 1 53 ? -45.134 -36.794 -23.720 0.50 26.58 53 LEU B N 1
ATOM 1446 N N B LEU B 1 53 ? -44.022 -36.068 -23.803 0.50 25.57 53 LEU B N 1
ATOM 1447 C CA A LEU B 1 53 ? -45.056 -35.892 -24.860 0.50 22.77 53 LEU B CA 1
ATOM 1448 C CA B LEU B 1 53 ? -43.634 -35.022 -24.713 0.50 28.35 53 LEU B CA 1
ATOM 1449 C C A LEU B 1 53 ? -44.640 -36.648 -26.127 0.50 26.62 53 LEU B C 1
ATOM 1450 C C B LEU B 1 53 ? -43.615 -35.682 -26.097 0.50 33.68 53 LEU B C 1
ATOM 1451 O O A LEU B 1 53 ? -43.462 -36.870 -26.353 0.50 24.25 53 LEU B O 1
ATOM 1452 O O B LEU B 1 53 ? -42.563 -35.843 -26.690 0.50 32.28 53 LEU B O 1
ATOM 1461 N N A PRO B 1 54 ? -45.608 -37.017 -26.981 0.50 39.78 54 PRO B N 1
ATOM 1462 N N B PRO B 1 54 ? -44.809 -36.076 -26.597 0.50 45.32 54 PRO B N 1
ATOM 1463 C CA A PRO B 1 54 ? -45.197 -37.769 -28.167 0.50 44.57 54 PRO B CA 1
ATOM 1464 C CA B PRO B 1 54 ? -45.049 -37.020 -27.708 0.50 49.17 54 PRO B CA 1
ATOM 1465 C C A PRO B 1 54 ? -44.452 -36.923 -29.211 0.50 45.47 54 PRO B C 1
ATOM 1466 C C B PRO B 1 54 ? -44.381 -36.604 -29.009 0.50 48.43 54 PRO B C 1
ATOM 1467 O O A PRO B 1 54 ? -45.076 -36.265 -30.046 0.50 50.07 54 PRO B O 1
ATOM 1468 O O B PRO B 1 54 ? -45.007 -35.933 -29.834 0.50 61.22 54 PRO B O 1
ATOM 1475 N N . ALA B 1 55 ? -43.123 -37.000 -29.185 1.00 47.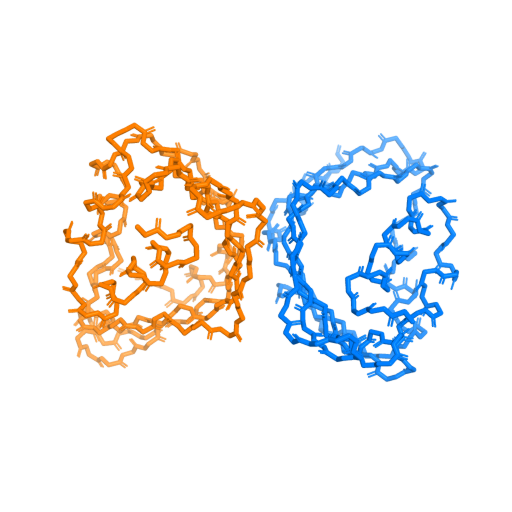11 55 ALA B N 1
ATOM 1476 C CA . ALA B 1 55 ? -42.272 -36.355 -30.180 1.00 40.37 55 ALA B CA 1
ATOM 1477 C C . ALA B 1 55 ? -41.781 -37.299 -31.271 1.00 31.92 55 ALA B C 1
ATOM 1478 O O . ALA B 1 55 ? -41.399 -38.445 -31.006 1.00 48.03 55 ALA B O 1
ATOM 1480 N N . THR B 1 56 ? -41.791 -36.796 -32.502 1.00 27.30 56 THR B N 1
ATOM 1481 C CA . THR B 1 56 ? -41.266 -37.530 -33.657 1.00 31.21 56 THR B CA 1
ATOM 1482 C C . THR B 1 56 ? -39.832 -37.118 -33.989 1.00 29.01 56 THR B C 1
ATOM 1483 O O . THR B 1 56 ? -39.086 -37.883 -34.610 1.00 28.67 56 THR B O 1
ATOM 1487 N N . ALA B 1 57 ? -39.434 -35.921 -33.545 1.00 26.37 57 ALA B N 1
ATOM 1488 C CA . ALA B 1 57 ? -38.054 -35.481 -33.682 1.00 23.56 57 ALA B CA 1
ATOM 1489 C C . ALA B 1 57 ? -37.680 -34.747 -32.411 1.00 19.46 57 ALA B C 1
ATOM 1490 O O . ALA B 1 57 ? -38.527 -34.105 -31.807 1.00 21.73 57 ALA B O 1
ATOM 1492 N N . ILE B 1 58 ? -36.438 -34.925 -32.000 1.00 19.44 58 ILE B N 1
ATOM 1493 C CA . ILE B 1 58 ? -35.960 -34.353 -30.719 1.00 18.50 58 ILE B CA 1
ATOM 1494 C C . ILE B 1 58 ? -34.550 -33.850 -30.954 1.00 20.34 58 ILE B C 1
ATOM 1495 O O . ILE B 1 58 ? -33.710 -34.593 -31.462 1.00 22.23 58 ILE B O 1
ATOM 1500 N N . ASP B 1 59 ? -34.279 -32.603 -30.569 1.00 16.03 59 ASP B N 1
ATOM 1501 C CA . ASP B 1 59 ? -32.933 -32.037 -30.640 1.00 17.34 59 ASP B CA 1
ATOM 1502 C C . ASP B 1 59 ? -32.664 -31.172 -29.424 1.00 15.32 59 ASP B C 1
ATOM 1503 O O . ASP B 1 59 ? -33.112 -30.019 -29.397 1.00 17.57 59 ASP B O 1
ATOM 1508 N N . TRP B 1 60 ? -31.972 -31.737 -28.441 1.00 13.53 60 TRP B N 1
ATOM 1509 C CA . TRP B 1 60 ? -31.555 -30.985 -27.280 1.00 14.03 60 TRP B CA 1
ATOM 1510 C C . TRP B 1 60 ? -30.137 -30.485 -27.530 1.00 15.53 60 TRP B C 1
ATOM 1511 O O . TRP B 1 60 ? -29.154 -31.251 -27.499 1.00 15.76 60 TRP B O 1
ATOM 1522 N N . GLU B 1 61 ? -30.048 -29.192 -27.828 1.00 13.43 61 GLU B N 1
ATOM 1523 C CA A GLU B 1 61 ? -28.781 -28.545 -28.172 0.60 15.01 61 GLU B CA 1
ATOM 1524 C CA B GLU B 1 61 ? -28.784 -28.538 -28.172 0.40 15.14 61 GLU B CA 1
ATOM 1525 C C . GLU B 1 61 ? -28.029 -28.196 -26.897 1.00 14.83 61 GLU B C 1
ATOM 1526 O O . GLU B 1 61 ? -28.582 -27.540 -26.022 1.00 17.52 61 GLU B O 1
ATOM 1537 N N . THR B 1 62 ? -26.769 -28.584 -26.804 1.00 14.24 62 THR B N 1
ATOM 1538 C CA . THR B 1 62 ? -25.915 -28.237 -25.671 1.00 14.81 62 THR B CA 1
ATOM 1539 C C . THR B 1 62 ? -25.075 -27.036 -26.055 1.00 15.57 62 THR B C 1
ATOM 1540 O O . THR B 1 62 ? -24.160 -27.157 -26.920 1.00 20.21 62 THR B O 1
ATOM 1544 N N . HIS B 1 63 ? -25.389 -25.872 -25.504 1.00 13.46 63 HIS B N 1
ATOM 1545 C CA . HIS B 1 63 ? -24.627 -24.651 -25.746 1.00 13.86 63 HIS B CA 1
ATOM 1546 C C . HIS B 1 63 ? -23.341 -24.623 -24.939 1.00 15.32 63 HIS B C 1
ATOM 1547 O O . HIS B 1 63 ? -22.334 -24.136 -25.395 1.00 17.40 63 HIS B O 1
ATOM 1554 N N . ALA B 1 64 ? -23.374 -25.154 -23.724 1.00 13.90 64 ALA B N 1
ATOM 1555 C CA . ALA B 1 64 ? -22.230 -25.154 -22.831 1.00 13.64 64 ALA B CA 1
ATOM 1556 C C . ALA B 1 64 ? -22.418 -26.280 -21.816 1.00 14.69 64 ALA B C 1
ATOM 1557 O O . ALA B 1 64 ? -23.551 -26.559 -21.393 1.00 13.89 64 ALA B O 1
ATOM 1559 N N . ILE B 1 65 ? -21.319 -26.893 -21.407 1.00 13.22 65 ILE B N 1
ATOM 1560 C CA . ILE B 1 65 ? -21.337 -27.966 -20.434 1.00 13.26 65 ILE B CA 1
ATOM 1561 C C . ILE B 1 65 ? -20.044 -27.917 -19.639 1.00 13.70 65 ILE B C 1
ATOM 1562 O O . ILE B 1 65 ? -18.960 -27.762 -20.223 1.00 14.65 65 ILE B O 1
ATOM 1567 N N . ALA B 1 66 ? -20.138 -28.012 -18.313 1.00 13.26 66 ALA B N 1
ATOM 1568 C CA . ALA B 1 66 ? -18.931 -27.975 -17.466 1.00 12.99 66 ALA B CA 1
ATOM 1569 C C . ALA B 1 66 ? -19.247 -28.685 -16.169 1.00 17.43 66 ALA B C 1
ATOM 1570 O O . ALA B 1 66 ? -20.401 -28.661 -15.740 1.00 15.55 66 ALA B O 1
ATOM 1572 N N . ALA B 1 67 ? -18.248 -29.267 -15.508 1.00 15.74 67 ALA B N 1
ATOM 1573 C CA . ALA B 1 67 ? -18.502 -30.097 -14.337 1.00 13.81 67 ALA B CA 1
ATOM 1574 C C . ALA B 1 67 ? -17.662 -29.707 -13.160 1.00 15.72 67 ALA B C 1
ATOM 1575 O O . ALA B 1 67 ? -16.501 -29.272 -13.325 1.00 17.16 67 ALA B O 1
ATOM 1577 N N . THR B 1 68 ? -18.245 -29.874 -11.977 1.00 15.76 68 THR B N 1
ATOM 1578 C CA . THR B 1 68 ? -17.504 -29.822 -10.702 1.00 15.74 68 THR B CA 1
ATOM 1579 C C . THR B 1 68 ? -16.983 -31.217 -10.393 1.00 17.32 68 THR B C 1
ATOM 1580 O O . THR B 1 68 ? -17.353 -32.190 -11.041 1.00 17.89 68 THR B O 1
ATOM 1584 N N . GLY B 1 69 ? -16.188 -31.325 -9.331 1.00 18.28 69 GLY B N 1
ATOM 1585 C CA . GLY B 1 69 ? -15.817 -32.647 -8.834 1.00 18.62 69 GLY B CA 1
ATOM 1586 C C . GLY B 1 69 ? -14.599 -33.222 -9.505 1.00 19.37 69 GLY B C 1
ATOM 1587 O O . GLY B 1 69 ? -13.674 -32.500 -9.908 1.00 22.92 69 GLY B O 1
ATOM 1588 N N . ASP B 1 70 ? -14.612 -34.541 -9.645 1.00 18.39 70 ASP B N 1
ATOM 1589 C CA . ASP B 1 70 ? -13.439 -35.269 -10.116 1.00 21.13 70 ASP B CA 1
ATOM 1590 C C . ASP B 1 70 ? -13.839 -36.278 -11.179 1.00 21.98 70 ASP B C 1
ATOM 1591 O O . ASP B 1 70 ? -14.951 -36.232 -11.711 1.00 21.66 70 ASP B O 1
ATOM 1596 N N . ALA B 1 71 ? -12.958 -37.206 -11.508 1.00 22.10 71 ALA B N 1
ATOM 1597 C CA . ALA B 1 71 ? -13.242 -38.115 -12.607 1.00 20.91 71 ALA B CA 1
ATOM 1598 C C . ALA B 1 71 ? -14.303 -39.143 -12.279 1.00 19.76 71 ALA B C 1
ATOM 1599 O O . ALA B 1 71 ? -14.795 -39.821 -13.183 1.00 22.85 71 ALA B O 1
ATOM 1601 N N . ALA B 1 72 ? -14.642 -39.323 -11.004 1.00 19.06 72 ALA B N 1
ATOM 1602 C CA . ALA B 1 72 ? -15.673 -40.274 -10.609 1.00 22.95 72 ALA B CA 1
ATOM 1603 C C . ALA B 1 72 ? -17.037 -39.647 -10.256 1.00 19.24 72 ALA B C 1
ATOM 1604 O O . ALA B 1 72 ? -18.058 -40.223 -10.563 1.00 18.56 72 ALA B O 1
ATOM 1606 N N . ARG B 1 73 ? -17.010 -38.502 -9.559 1.00 19.16 73 ARG B N 1
ATOM 1607 C CA A ARG B 1 73 ? -18.218 -37.933 -8.991 0.50 17.93 73 ARG B CA 1
ATOM 1608 C CA B ARG B 1 73 ? -18.189 -37.927 -8.925 0.50 19.93 73 ARG B CA 1
ATOM 1609 C C . ARG B 1 73 ? -18.186 -36.430 -9.144 1.00 17.26 73 ARG B C 1
ATOM 1610 O O . ARG B 1 73 ? -17.145 -35.792 -8.990 1.00 17.56 73 ARG B O 1
ATOM 1625 N N . GLY B 1 74 ? -19.350 -35.851 -9.449 1.00 14.52 74 GLY B N 1
ATOM 1626 C CA . GLY B 1 74 ? -19.413 -34.424 -9.585 1.00 15.20 74 GLY B CA 1
ATOM 1627 C C . GLY B 1 74 ? -20.785 -33.998 -10.062 1.00 13.23 74 GLY B C 1
ATOM 1628 O O . GLY B 1 74 ? -21.642 -34.812 -10.366 1.00 15.71 74 GLY B O 1
ATOM 1629 N N . THR B 1 75 ? -20.958 -32.683 -10.161 1.00 13.51 75 THR B N 1
ATOM 1630 C CA . THR B 1 75 ? -22.194 -32.095 -10.685 1.00 14.78 75 THR B CA 1
ATOM 1631 C C . THR B 1 75 ? -21.889 -31.458 -12.025 1.00 14.64 75 THR B C 1
ATOM 1632 O O . THR B 1 75 ? -20.974 -30.632 -12.130 1.00 16.59 75 THR B O 1
ATOM 1636 N N . VAL B 1 76 ? -22.618 -31.894 -13.041 1.00 11.83 76 VAL B N 1
ATOM 1637 C CA . VAL B 1 76 ? -22.440 -31.403 -14.394 1.00 11.89 76 VAL B CA 1
ATOM 1638 C C . VAL B 1 76 ? -23.507 -30.350 -14.654 1.00 12.89 76 VAL B C 1
ATOM 1639 O O . VAL B 1 76 ? -24.710 -30.634 -14.497 1.00 13.19 76 VAL B O 1
ATOM 1643 N N . LEU B 1 77 ? -23.081 -29.162 -15.097 1.00 10.67 77 LEU B N 1
ATOM 1644 C CA . LEU B 1 77 ? -23.972 -28.070 -15.448 1.00 10.89 77 LEU B CA 1
ATOM 1645 C C . LEU B 1 77 ? -24.080 -27.940 -16.956 1.00 11.42 77 LEU B C 1
ATOM 1646 O O . LEU B 1 77 ? -23.072 -28.091 -17.653 1.00 12.14 77 LEU B O 1
ATOM 1651 N N . THR B 1 78 ? -25.291 -27.652 -17.440 1.00 10.83 78 THR B N 1
ATOM 1652 C CA . THR B 1 78 ? -25.564 -27.554 -18.867 1.00 10.22 78 THR B CA 1
ATOM 1653 C C . THR B 1 78 ? -26.370 -26.309 -19.162 1.00 12.28 78 THR B C 1
ATOM 1654 O O . THR B 1 78 ? -27.243 -25.904 -18.378 1.00 12.01 78 THR B O 1
ATOM 1658 N N . GLU B 1 79 ? -26.132 -25.727 -20.317 1.00 11.79 79 GLU B N 1
ATOM 1659 C CA . GLU B 1 79 ? -26.976 -24.698 -20.875 1.00 11.51 79 GLU B CA 1
ATOM 1660 C C . GLU B 1 79 ? -27.476 -25.223 -22.230 1.00 10.74 79 GLU B C 1
ATOM 1661 O O . GLU B 1 79 ? -26.650 -25.585 -23.091 1.00 12.31 79 GLU B O 1
ATOM 1667 N N . ARG B 1 80 ? -28.778 -25.285 -22.413 1.00 10.15 80 ARG B N 1
ATOM 1668 C CA . ARG B 1 80 ? -29.379 -25.985 -23.547 1.00 12.00 80 ARG B CA 1
ATOM 1669 C C . ARG B 1 80 ? -30.551 -25.254 -24.174 1.00 12.32 80 ARG B C 1
ATOM 1670 O O . ARG B 1 80 ? -31.113 -24.336 -23.583 1.00 11.82 80 ARG B O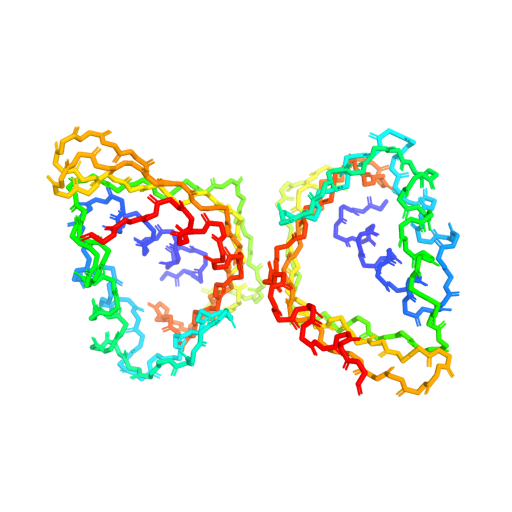 1
ATOM 1678 N N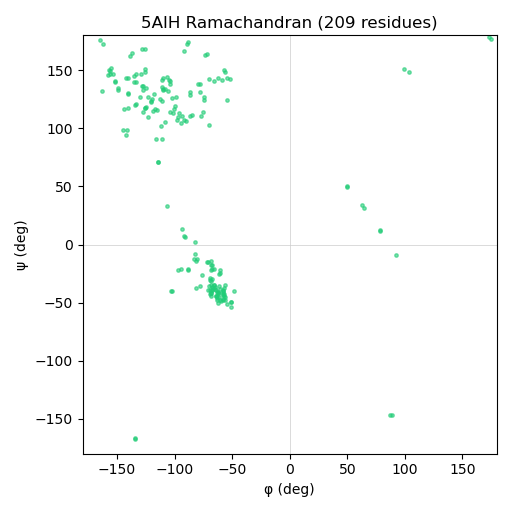 . THR B 1 81 ? -30.891 -25.646 -25.403 1.00 12.45 81 THR B N 1
ATOM 1679 C CA . THR B 1 81 ? -32.183 -25.351 -25.964 1.00 13.49 81 THR B CA 1
ATOM 1680 C C . THR B 1 81 ? -32.753 -26.696 -26.383 1.00 14.08 81 THR B C 1
ATOM 1681 O O . THR B 1 81 ? -32.151 -27.409 -27.230 1.00 14.60 81 THR B O 1
ATOM 1685 N N . ASP B 1 82 ? -33.879 -27.084 -25.803 1.00 13.41 82 ASP B N 1
ATOM 1686 C CA . ASP B 1 82 ? -34.463 -28.396 -26.049 1.00 13.43 82 ASP B CA 1
ATOM 1687 C C . ASP B 1 82 ? -35.601 -28.220 -27.057 1.00 13.73 82 ASP B C 1
ATOM 1688 O O . ASP B 1 82 ? -36.581 -27.538 -26.814 1.00 15.15 82 ASP B O 1
ATOM 1693 N N . ARG B 1 83 ? -35.427 -28.833 -28.223 1.00 15.41 83 ARG B N 1
ATOM 1694 C CA A ARG B 1 83 ? -36.370 -28.725 -29.327 0.50 17.05 83 ARG B CA 1
ATOM 1695 C CA B ARG B 1 83 ? -36.413 -28.726 -29.311 0.50 17.73 83 ARG B CA 1
ATOM 1696 C C . ARG B 1 83 ? -37.084 -30.041 -29.592 1.00 15.48 83 ARG B C 1
ATOM 1697 O O . ARG B 1 83 ? -36.460 -31.125 -29.480 1.00 16.88 83 ARG B O 1
ATOM 1712 N N . PHE B 1 84 ? -38.375 -29.959 -29.927 1.00 18.18 84 PHE B N 1
ATOM 1713 C CA . PHE B 1 84 ? -39.197 -31.154 -30.151 1.00 18.96 84 PHE B CA 1
ATOM 1714 C C . PHE B 1 84 ? -40.109 -30.893 -31.338 1.00 21.59 84 PHE B C 1
ATOM 1715 O O . PHE B 1 84 ? -40.555 -29.788 -31.515 1.00 24.57 84 PHE B O 1
ATOM 1723 N N A THR B 1 85 ? -40.378 -31.916 -32.136 0.50 22.91 85 THR B N 1
ATOM 1724 N N B THR B 1 85 ? -40.356 -31.901 -32.153 0.50 24.23 85 THR B N 1
ATOM 1725 C CA A THR B 1 85 ? -41.473 -31.832 -33.110 0.50 26.83 85 THR B CA 1
ATOM 1726 C CA B THR B 1 85 ? -41.438 -31.833 -33.137 0.50 29.44 85 THR B CA 1
ATOM 1727 C C A THR B 1 85 ? -42.563 -32.850 -32.895 0.50 31.13 85 THR B C 1
ATOM 1728 C C B THR B 1 85 ? -42.383 -32.967 -32.778 0.50 28.33 85 THR B C 1
ATOM 1729 O O A THR B 1 85 ? -42.335 -33.947 -32.351 0.50 21.46 85 THR B O 1
ATOM 1730 O O B THR B 1 85 ? -41.961 -34.125 -32.805 0.50 28.79 85 THR B O 1
ATOM 1737 N N A LEU B 1 86 ? -43.755 -32.480 -33.361 0.50 37.19 86 LEU B N 1
ATOM 1738 N N B LEU B 1 86 ? -43.634 -32.635 -32.416 0.50 27.39 86 LEU B N 1
ATOM 1739 C CA A LEU B 1 86 ? -44.796 -33.459 -33.643 0.50 41.93 86 LEU B CA 1
ATOM 1740 C CA B LEU B 1 86 ? -44.624 -33.623 -31.934 0.50 29.72 86 LEU B CA 1
ATOM 1741 C C A LEU B 1 86 ? -44.732 -33.850 -35.117 0.50 36.58 86 LEU B C 1
ATOM 1742 C C B LEU B 1 86 ? -45.359 -34.392 -33.055 0.50 34.78 86 LEU B C 1
ATOM 1743 O O A LEU B 1 86 ? -44.042 -33.207 -35.916 0.50 25.10 86 LEU B O 1
ATOM 1744 O O B LEU B 1 86 ? -45.291 -34.034 -34.232 0.50 34.54 86 LEU B O 1
ATOM 1753 N N A ALA B 1 87 ? -45.450 -34.915 -35.459 0.50 39.02 87 ALA B N 1
ATOM 1754 N N B ALA B 1 87 ? -46.083 -35.440 -32.667 0.50 36.67 87 ALA B N 1
ATOM 1755 C CA A ALA B 1 87 ? -45.422 -35.482 -36.803 0.50 45.73 87 ALA B CA 1
ATOM 1756 C CA B ALA B 1 87 ? -46.833 -36.262 -33.616 0.50 38.95 87 ALA B CA 1
ATOM 1757 C C A ALA B 1 87 ? -45.625 -34.431 -37.883 0.50 40.60 87 ALA B C 1
ATOM 1758 C C B ALA B 1 87 ? -47.735 -35.433 -34.539 0.50 39.53 87 ALA B C 1
ATOM 1759 O O A ALA B 1 87 ? -44.968 -34.460 -38.924 0.50 52.15 87 ALA B O 1
ATOM 1760 O O B ALA B 1 87 ? -47.885 -35.753 -35.720 0.50 35.95 87 ALA B O 1
ATOM 1763 N N A ASP B 1 88 ? -46.536 -33.501 -37.629 0.50 42.41 88 ASP B N 1
ATOM 1764 N N B ASP B 1 88 ? -48.320 -34.366 -34.002 0.50 37.94 88 ASP B N 1
ATOM 1765 C CA A ASP B 1 88 ? -46.938 -32.530 -38.641 0.50 39.84 88 ASP B CA 1
ATOM 1766 C CA B ASP B 1 88 ? -49.286 -33.557 -34.744 0.50 35.94 88 ASP B CA 1
ATOM 1767 C C A ASP B 1 88 ? -46.015 -31.319 -38.732 0.50 35.97 88 ASP B C 1
ATOM 1768 C C B ASP B 1 88 ? -48.676 -32.515 -35.672 0.50 35.92 88 ASP B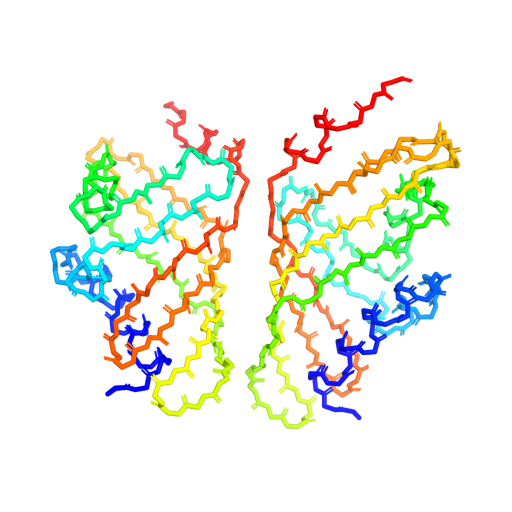 C 1
ATOM 1769 O O A ASP B 1 88 ? -46.326 -30.334 -39.408 0.50 35.57 88 ASP B O 1
ATOM 1770 O O B ASP B 1 88 ? -49.400 -31.785 -36.341 0.50 34.01 88 ASP B O 1
ATOM 1779 N N A GLY B 1 89 ? -44.867 -31.398 -38.067 0.50 35.18 89 GLY B N 1
ATOM 1780 N N B GLY B 1 89 ? -47.357 -32.395 -35.695 0.50 31.76 89 GLY B N 1
ATOM 1781 C CA A GLY B 1 89 ? -43.771 -30.480 -38.356 0.50 27.82 89 GLY B CA 1
ATOM 1782 C CA B GLY B 1 89 ? -46.741 -31.345 -36.504 0.50 27.44 89 GLY B CA 1
ATOM 1783 C C A GLY B 1 89 ? -43.596 -29.283 -37.445 0.50 33.04 89 GLY B C 1
ATOM 1784 C C B GLY B 1 89 ? -46.270 -30.151 -35.700 0.50 26.92 89 GLY B C 1
ATOM 1785 O O A GLY B 1 89 ? -42.559 -28.622 -37.508 0.50 39.20 89 GLY B O 1
ATOM 1786 O O B GLY B 1 89 ? -45.446 -29.374 -36.166 0.50 30.43 89 GLY B O 1
ATOM 1787 N N A ARG B 1 90 ? -44.588 -28.995 -36.600 0.50 27.87 90 ARG B N 1
ATOM 1788 N N B ARG B 1 90 ? -46.773 -30.024 -34.475 0.50 31.83 90 ARG B N 1
ATOM 1789 C CA A ARG B 1 90 ? -44.511 -27.849 -35.687 0.50 31.12 90 ARG B CA 1
ATOM 1790 C CA B ARG B 1 90 ? -46.387 -28.934 -33.577 0.50 28.00 90 ARG B CA 1
ATOM 1791 C C A ARG B 1 90 ? -43.502 -28.170 -34.587 0.50 32.02 90 ARG B C 1
ATOM 1792 C C B ARG B 1 90 ? -44.888 -28.958 -33.276 0.50 22.26 90 ARG B C 1
ATOM 1793 O O A ARG B 1 90 ? -43.523 -29.262 -34.008 0.50 24.57 90 ARG B O 1
ATOM 1794 O O B ARG B 1 90 ? -44.332 -30.005 -32.943 0.50 27.03 90 ARG B O 1
ATOM 1809 N N A THR B 1 91 ? -42.633 -27.209 -34.299 0.50 30.72 91 THR B N 1
ATOM 1810 N N B THR B 1 91 ? -44.254 -27.796 -33.390 0.50 22.85 91 THR B N 1
ATOM 1811 C CA A THR B 1 91 ? -41.524 -27.451 -33.392 0.50 28.58 91 THR B CA 1
ATOM 1812 C CA B THR B 1 91 ? -42.865 -27.632 -33.010 0.50 22.98 91 THR B CA 1
ATOM 1813 C C A THR B 1 91 ? -41.638 -26.597 -32.134 0.50 28.31 91 THR B C 1
ATOM 1814 C C B THR B 1 91 ? -42.744 -26.788 -31.726 0.50 21.96 91 THR B C 1
ATOM 1815 O O A THR B 1 91 ? -41.952 -25.408 -32.193 0.50 28.13 91 THR B O 1
ATOM 1816 O O B THR B 1 91 ? -43.515 -25.860 -31.495 0.50 22.12 91 THR B O 1
ATOM 1823 N N A LEU B 1 92 ? -41.422 -27.233 -30.990 0.50 29.74 92 LEU B N 1
ATOM 1824 N N B LEU B 1 92 ? -41.775 -27.148 -30.885 0.50 20.53 92 LEU B N 1
ATOM 1825 C CA A LEU B 1 92 ? -41.429 -26.557 -29.714 0.50 25.10 92 LEU B CA 1
ATOM 1826 C CA B LEU B 1 92 ? -41.586 -26.523 -29.580 0.50 17.74 92 LEU B CA 1
ATOM 1827 C C A LEU B 1 92 ? -39.947 -26.340 -29.406 0.50 20.24 92 LEU B C 1
ATOM 1828 C C B LEU B 1 92 ? -40.085 -26.421 -29.231 0.50 17.46 92 LEU B C 1
ATOM 1829 O O A LEU B 1 92 ? -39.063 -27.047 -29.909 0.50 19.30 92 LEU B O 1
ATOM 1830 O O B LEU B 1 92 ? -39.360 -27.396 -29.411 0.50 16.94 92 LEU B O 1
ATOM 1839 N N . ALA B 1 93 ? -39.661 -25.270 -28.697 1.00 18.62 93 ALA B N 1
ATOM 1840 C CA . ALA B 1 93 ? -38.271 -25.032 -28.246 1.00 16.09 93 ALA B CA 1
ATOM 1841 C C . ALA B 1 93 ? -38.307 -24.436 -26.861 1.00 17.67 93 ALA B C 1
ATOM 1842 O O . ALA B 1 93 ? -39.009 -23.446 -26.650 1.00 19.54 93 ALA B O 1
ATOM 1844 N N . ILE B 1 94 ? -37.552 -24.999 -25.919 1.00 13.33 94 ILE B N 1
ATOM 1845 C CA . ILE B 1 94 ? -37.492 -24.422 -24.586 1.00 13.93 94 ILE B CA 1
ATOM 1846 C C . ILE B 1 94 ? -36.031 -24.249 -24.160 1.00 12.41 94 ILE B C 1
ATOM 1847 O O . ILE B 1 94 ? -35.230 -25.215 -24.205 1.00 12.66 94 ILE B O 1
ATOM 1852 N N . ARG B 1 95 ? -35.711 -23.039 -23.758 1.00 11.89 95 ARG B N 1
ATOM 1853 C CA . ARG B 1 95 ? -34.382 -22.742 -23.226 1.00 11.47 95 ARG B CA 1
ATOM 1854 C C . ARG B 1 95 ? -34.320 -23.241 -21.777 1.00 11.90 95 ARG B C 1
ATOM 1855 O O . ARG B 1 95 ? -35.204 -22.927 -20.959 1.00 12.07 95 ARG B O 1
ATOM 1863 N N . VAL B 1 96 ? -33.269 -23.970 -21.450 1.00 10.42 96 VAL B N 1
ATOM 1864 C CA . VAL B 1 96 ? -33.198 -24.650 -20.169 1.00 10.76 96 VAL B CA 1
ATOM 1865 C C . VAL B 1 96 ? -31.781 -24.823 -19.717 1.00 10.83 96 VAL B C 1
ATOM 1866 O O . VAL B 1 96 ? -30.900 -25.092 -20.543 1.00 12.01 96 VAL B O 1
ATOM 1870 N N . MET B 1 97 ? -31.491 -24.644 -18.423 1.00 10.97 97 MET B N 1
ATOM 1871 C CA . MET B 1 97 ? -30.207 -25.029 -17.863 1.00 11.22 97 MET B CA 1
ATOM 1872 C C . MET B 1 97 ? -30.465 -26.211 -16.943 1.00 11.78 97 MET B C 1
ATOM 1873 O O . MET B 1 97 ? -31.472 -26.203 -16.210 1.00 12.51 97 MET B O 1
ATOM 1878 N N . GLY B 1 98 ? -29.554 -27.181 -16.939 1.00 10.59 98 GLY B N 1
ATOM 1879 C CA . GLY B 1 98 ? -29.743 -28.379 -16.105 1.00 12.16 98 GLY B CA 1
ATOM 1880 C C . GLY B 1 98 ? -28.507 -28.744 -15.342 1.00 11.40 98 GLY B C 1
ATOM 1881 O O . GLY B 1 98 ? -27.409 -28.650 -15.850 1.00 12.00 98 GLY B O 1
ATOM 1882 N N . ALA B 1 99 ? -28.704 -29.148 -14.091 1.00 9.66 99 ALA B N 1
ATOM 1883 C CA . ALA B 1 99 ? -27.646 -29.705 -13.232 1.00 11.08 99 ALA B CA 1
ATOM 1884 C C . ALA B 1 99 ? -27.877 -31.205 -13.049 1.00 12.01 99 ALA B C 1
ATOM 1885 O O . ALA B 1 99 ? -28.992 -31.631 -12.735 1.00 12.65 99 ALA B O 1
ATOM 1887 N N . PHE B 1 100 ? -26.809 -31.962 -13.209 1.00 10.34 100 PHE B N 1
ATOM 1888 C CA . PHE B 1 100 ? -26.851 -33.422 -13.123 1.00 11.60 100 PHE B CA 1
ATOM 1889 C C . PHE B 1 100 ? -25.816 -33.864 -12.093 1.00 12.83 100 PHE B C 1
ATOM 1890 O O . PHE B 1 100 ? -24.630 -33.612 -12.263 1.00 13.52 100 PHE B O 1
ATOM 1898 N N . ASP B 1 101 ? -26.257 -34.501 -11.017 1.00 12.30 101 ASP B N 1
ATOM 1899 C CA . ASP B 1 101 ? -25.309 -35.111 -10.091 1.00 12.69 101 ASP B CA 1
ATOM 1900 C C . ASP B 1 101 ? -24.981 -36.519 -10.579 1.00 12.37 101 ASP B C 1
ATOM 1901 O O . ASP B 1 101 ? -25.897 -37.267 -10.887 1.00 13.24 101 ASP B O 1
ATOM 1906 N N . VAL B 1 102 ? -23.688 -36.814 -10.689 1.00 12.04 102 VAL B N 1
ATOM 1907 C CA . VAL B 1 102 ? -23.254 -38.110 -11.222 1.00 12.36 102 VAL B CA 1
ATOM 1908 C C . VAL B 1 102 ? -22.288 -38.738 -10.240 1.00 13.94 102 VAL B C 1
ATOM 1909 O O . VAL B 1 102 ? -21.438 -38.083 -9.681 1.00 14.21 102 VAL B O 1
ATOM 1913 N N . ALA B 1 103 ? -22.481 -40.031 -10.023 1.00 14.70 103 ALA B N 1
ATOM 1914 C CA . ALA B 1 103 ? -21.516 -40.825 -9.278 1.00 18.30 103 ALA B CA 1
ATOM 1915 C C . ALA B 1 103 ? -21.279 -42.130 -10.009 1.00 16.17 103 ALA B C 1
ATOM 1916 O O . ALA B 1 103 ? -22.213 -42.880 -10.257 1.00 16.97 103 ALA B O 1
ATOM 1918 N N . ASP B 1 104 ? -20.017 -42.342 -10.392 1.00 17.56 104 ASP B N 1
ATOM 1919 C CA . ASP B 1 104 ? -19.591 -43.588 -11.048 1.00 20.72 104 ASP B CA 1
ATOM 1920 C C . ASP B 1 104 ? -20.507 -43.964 -12.227 1.00 19.01 104 ASP B C 1
ATOM 1921 O O . ASP B 1 104 ? -20.984 -45.088 -12.343 1.00 18.57 104 ASP B O 1
ATOM 1926 N N . GLY B 1 105 ? -20.742 -42.999 -13.099 1.00 16.02 105 GLY B N 1
ATOM 1927 C CA . GLY B 1 105 ? -21.459 -43.254 -14.342 1.00 15.11 105 GLY B CA 1
ATOM 1928 C C . GLY B 1 105 ? -22.970 -43.360 -14.198 1.00 15.32 105 GLY B C 1
ATOM 1929 O O . GLY B 1 105 ? -23.645 -43.749 -15.131 1.00 16.29 105 GLY B O 1
ATOM 1930 N N . SER B 1 106 ? -23.494 -42.975 -13.045 1.00 14.42 106 SER B N 1
ATOM 1931 C CA . SER B 1 106 ? -24.929 -42.973 -12.838 1.00 15.15 106 SER B CA 1
ATOM 1932 C C . SER B 1 106 ? -25.391 -41.568 -12.400 1.00 13.98 106 SER B C 1
ATOM 1933 O O . SER B 1 106 ? -24.790 -40.969 -11.508 1.00 14.90 106 SER B O 1
ATOM 1936 N N . ILE B 1 107 ? -26.469 -41.108 -13.016 1.00 13.25 107 ILE B N 1
ATOM 1937 C CA . ILE B 1 107 ? -27.038 -39.787 -12.704 1.00 12.72 107 ILE B CA 1
ATOM 1938 C C . ILE B 1 107 ? -27.985 -39.995 -11.530 1.00 11.95 107 ILE B C 1
ATOM 1939 O O . ILE B 1 107 ? -29.059 -40.606 -11.668 1.00 12.85 107 ILE B O 1
ATOM 1944 N N . THR B 1 108 ? -27.587 -39.475 -10.376 1.00 12.19 108 THR B N 1
ATOM 1945 C CA . THR B 1 108 ? -28.380 -39.652 -9.182 1.00 13.51 108 THR B CA 1
ATOM 1946 C C . THR B 1 108 ? -29.441 -38.557 -9.003 1.00 13.45 108 THR B C 1
ATOM 1947 O O . THR B 1 108 ? -30.406 -38.726 -8.264 1.00 13.56 108 THR B O 1
ATOM 1951 N N . ALA B 1 109 ? -29.245 -37.398 -9.656 1.00 12.93 109 ALA B N 1
ATOM 1952 C CA . ALA B 1 109 ? -30.215 -36.307 -9.603 1.00 13.06 109 ALA B CA 1
ATOM 1953 C C . ALA B 1 109 ? -30.084 -35.482 -10.854 1.00 12.92 109 ALA B C 1
ATOM 1954 O O . ALA B 1 109 ? -28.977 -35.327 -11.389 1.00 12.83 109 ALA B O 1
ATOM 1956 N N . TRP B 1 110 ? -31.213 -34.957 -11.299 1.00 11.94 110 TRP B N 1
ATOM 1957 C CA . TRP B 1 110 ? -31.278 -34.159 -12.529 1.00 12.62 110 TRP B CA 1
ATOM 1958 C C . TRP B 1 110 ? -32.238 -33.032 -12.243 1.00 12.25 110 TRP B C 1
ATOM 1959 O O . TRP B 1 110 ? -33.425 -33.273 -11.927 1.00 12.58 110 TRP B O 1
ATOM 1970 N N . ARG B 1 111 ? -31.744 -31.782 -12.294 1.00 11.75 111 ARG B N 1
ATOM 1971 C CA . ARG B 1 111 ? -32.500 -30.570 -11.923 1.00 12.61 111 ARG B CA 1
ATOM 1972 C C . ARG B 1 111 ? -32.507 -29.629 -13.121 1.00 12.99 111 ARG B C 1
ATOM 1973 O O . ARG B 1 111 ? -31.448 -29.084 -13.471 1.00 11.83 111 ARG B O 1
ATOM 1981 N N . ASP B 1 112 ? -33.670 -29.471 -13.753 1.00 11.23 112 ASP B N 1
ATOM 1982 C CA . ASP B 1 112 ? -33.805 -28.593 -14.942 1.00 10.46 112 ASP B CA 1
ATOM 1983 C C . ASP B 1 112 ? -34.522 -27.320 -14.562 1.00 12.22 112 ASP B C 1
ATOM 1984 O O . ASP B 1 112 ? -35.598 -27.344 -13.950 1.00 11.44 112 ASP B O 1
ATOM 1989 N N . TYR B 1 113 ? -33.931 -26.221 -14.999 1.00 10.61 113 TYR B N 1
ATOM 1990 C CA . TYR B 1 113 ? -34.326 -24.849 -14.687 1.00 10.58 113 TYR B CA 1
ATOM 1991 C C . TYR B 1 113 ? -34.785 -24.136 -15.950 1.00 10.41 113 TYR B C 1
ATOM 1992 O O . TYR B 1 113 ? -34.023 -24.003 -16.901 1.00 11.12 113 TYR B O 1
ATOM 2001 N N . PHE B 1 114 ? -36.055 -23.766 -15.982 1.00 10.26 114 PHE B N 1
ATOM 2002 C CA . PHE B 1 114 ? -36.644 -23.153 -17.164 1.00 9.99 114 PHE B CA 1
ATOM 2003 C C . PHE B 1 114 ? -37.963 -22.516 -16.750 1.00 9.58 114 PHE B C 1
ATOM 2004 O O . PHE B 1 114 ? -38.381 -22.638 -15.590 1.00 11.45 114 PHE B O 1
ATOM 2012 N N . ASP B 1 115 ? -38.596 -21.838 -17.714 1.00 10.94 115 ASP B N 1
ATOM 2013 C CA . ASP B 1 115 ? -39.899 -21.239 -17.504 1.00 11.06 115 ASP B CA 1
ATOM 2014 C C . ASP B 1 115 ? -40.961 -22.132 -18.124 1.00 11.99 115 ASP B C 1
ATOM 2015 O O . ASP B 1 115 ? -40.997 -22.331 -19.335 1.00 11.66 115 ASP B O 1
ATOM 2020 N N . LEU B 1 116 ? -41.802 -22.715 -17.296 1.00 11.52 116 LEU B N 1
ATOM 2021 C CA . LEU B 1 116 ? -42.796 -23.666 -17.787 1.00 12.08 116 LEU B CA 1
ATOM 2022 C C . LEU B 1 116 ? -43.833 -22.957 -18.627 1.00 13.44 116 LEU B C 1
ATOM 2023 O O . LEU B 1 116 ? -44.340 -23.518 -19.594 1.00 14.97 116 LEU B O 1
ATOM 2028 N N . GLY B 1 117 ? -44.123 -21.708 -18.311 1.00 11.86 117 GLY B N 1
ATOM 2029 C CA . GLY B 1 117 ? -45.070 -20.952 -19.131 1.00 13.26 117 GLY B CA 1
ATOM 2030 C C . GLY B 1 117 ? -44.640 -20.860 -20.573 1.00 13.96 117 GLY B C 1
ATOM 2031 O O . GLY B 1 117 ? -45.463 -20.993 -21.478 1.00 14.08 117 GLY B O 1
ATOM 2032 N N . GLN B 1 118 ? -43.360 -20.588 -20.801 1.00 12.01 118 GLN B N 1
ATOM 2033 C CA . GLN B 1 118 ? -42.844 -20.542 -22.168 1.00 13.71 118 GLN B CA 1
ATOM 2034 C C . GLN B 1 118 ? -43.048 -21.838 -22.907 1.00 13.22 118 GLN B C 1
ATOM 2035 O O . GLN B 1 118 ? -43.351 -21.856 -24.119 1.00 16.09 118 GLN B O 1
ATOM 2041 N N . PHE B 1 119 ? -42.871 -22.946 -22.216 1.00 13.44 119 PHE B N 1
ATOM 2042 C CA A PHE B 1 119 ? -43.025 -24.291 -22.746 0.50 14.33 119 PHE B CA 1
ATOM 2043 C CA B PHE B 1 119 ? -43.069 -24.235 -22.854 0.50 15.26 119 PHE B CA 1
ATOM 2044 C C . PHE B 1 119 ? -44.524 -24.506 -23.100 1.00 15.93 119 PHE B C 1
ATOM 2045 O O . PHE B 1 119 ? -44.907 -24.863 -24.210 1.00 17.93 119 PHE B O 1
ATOM 2060 N N . MET B 1 120 ? -45.375 -24.280 -22.123 1.00 13.79 120 MET B N 1
ATOM 2061 C CA . MET B 1 120 ? -46.809 -24.579 -22.300 1.00 14.64 120 MET B CA 1
ATOM 2062 C C . MET B 1 120 ? -47.514 -23.674 -23.267 1.00 18.37 120 MET B C 1
ATOM 2063 O O . MET B 1 120 ? -48.507 -24.078 -23.912 1.00 19.54 120 MET B O 1
ATOM 2068 N N . ALA B 1 121 ? -47.045 -22.448 -23.405 1.00 16.86 121 ALA B N 1
ATOM 2069 C CA . ALA B 1 121 ? -47.581 -21.467 -24.359 1.00 20.25 121 ALA B CA 1
ATOM 2070 C C . ALA B 1 121 ? -47.446 -21.955 -25.790 1.00 22.80 121 ALA B C 1
ATOM 2071 O O . ALA B 1 121 ? -48.202 -21.515 -26.667 1.00 25.81 121 ALA B O 1
ATOM 2073 N N . GLN B 1 122 ? -46.489 -22.828 -26.035 1.00 20.36 122 GLN B N 1
ATOM 2074 C CA . GLN B 1 122 ? -46.330 -23.489 -27.342 1.00 24.71 122 GLN B CA 1
ATOM 2075 C C . GLN B 1 122 ? -47.235 -24.722 -27.561 1.00 32.44 122 GLN B C 1
ATOM 2076 O O . GLN B 1 122 ? -47.292 -25.254 -28.682 1.00 47.14 122 GLN B O 1
ATOM 2082 N N . MET B 1 123 ? -47.942 -25.167 -26.516 1.00 30.51 123 MET B N 1
ATOM 2083 C CA A MET B 1 123 ? -48.769 -26.374 -26.552 0.60 37.98 123 MET B CA 1
ATOM 2084 C CA B MET B 1 123 ? -48.784 -26.365 -26.600 0.40 39.13 123 MET B CA 1
ATOM 2085 C C . MET B 1 123 ? -50.230 -25.971 -26.847 1.00 47.07 123 MET B C 1
ATOM 2086 O O . MET B 1 123 ? -50.556 -24.782 -26.900 1.00 43.75 123 MET B O 1
ATOM 2095 N N . ALA B 1 124 ? -51.109 -26.953 -27.028 1.00 70.81 124 ALA B N 1
ATOM 2096 C CA . ALA B 1 124 ? -52.489 -26.679 -27.453 1.00 69.65 124 ALA B CA 1
ATOM 2097 C C . ALA B 1 124 ? -53.396 -27.882 -27.195 1.00 83.88 124 ALA B C 1
ATOM 2098 O O . ALA B 1 124 ? -53.029 -29.005 -27.553 1.00 93.13 124 ALA B O 1
ATOM 2100 N N . PRO B 1 125 ? -54.584 -27.661 -26.581 1.00 90.76 125 PRO B N 1
ATOM 2101 C CA . PRO B 1 125 ? -55.506 -28.787 -26.352 1.00 94.29 125 PRO B CA 1
ATOM 2102 C C . PRO B 1 125 ? -56.038 -29.393 -27.654 1.00 85.37 125 PRO B C 1
ATOM 2103 O O . PRO B 1 125 ? -56.281 -30.600 -27.716 1.00 69.74 125 PRO B O 1
#

Secondary structure (DSSP, 8-state):
--HHHHHHHHHHHHHTT-HHHHHHTEEEEEEEEETTS--EESHHHHHHHHTSS-EEEEEEEEEEEEE-S-SSEEEEEEEEEEEEEETTS-EEEEEEEEEEEEETTEEEEEEEE--HHHHHHHH--/--HHHHHHHHHHHHHTT-HHHHHTTEEEEEEEEETTS--EESHHHHHHHHHTS--SEEEEEEEEEEE-S-SSEEEEEEEEEEEEE-TTS-EEEEEEEEEEEEETTEEEEEEEE--HHHHHTT---

Solvent-accessible surface area: 11300 Å² total; per-residue (Å²): 112,43,2,59,84,0,0,84,57,0,8,54,72,0,56,73,103,59,25,98,15,0,2,62,19,0,12,135,114,0,61,4,16,7,15,21,40,119,64,20,123,13,72,84,44,0,67,59,49,27,56,121,52,86,40,90,49,28,76,25,74,56,89,11,33,7,44,40,68,98,73,37,135,15,22,0,0,0,3,0,10,11,107,27,39,4,82,98,47,75,101,5,32,16,84,4,0,0,0,0,38,5,29,92,17,36,0,57,12,0,42,6,2,12,16,50,48,73,31,117,71,63,30,67,163,110,45,2,43,84,0,0,84,58,0,7,54,73,0,54,72,103,59,32,100,15,0,2,60,18,1,14,139,113,0,55,4,12,7,14,21,50,121,62,36,124,13,77,84,40,0,68,48,79,22,53,152,47,117,35,79,48,23,70,12,68,57,88,12,35,8,44,42,68,97,74,43,149,14,22,0,0,0,6,0,12,6,79,26,24,90,84,140,46,173,60,16,41,8,78,2,0,0,0,0,36,4,18,110,17,37,0,57,10,0,43,7,2,15,10,41,42,61,27,101,88,87,79,91,193

B-factor: mean 23.25, std 12.33, range [9.54, 94.29]

Radius of gyration: 18.43 Å; Cα contacts (8 Å, |Δi|>4): 659; chains: 2; bounding box: 48×47×44 Å